Protein AF-A0A6S7H715-F1 (afdb_monomer_lite)

Organism: Paramuricea clavata (NCBI:txid317549)

Sequence (351 aa):
MTWLQRRLLEYLKSQLRNVEGIIDEVETADNANQEYFLNRVIETVGQVEETASELLRISSQVLEKFEKEKMTLDDSNQKAFPTMPSLDPGLRSKHLTDSQKTYLIQIGPNQPNLQVYPSNSSIAKEGHKPSSFNPSWFKEYPHLEYSLSKDAAFCFVCSLFGSGPGMEKAENVWSTEELWKSKAWQVGNTFLICESQKCNVFAYANFVKTCGHMDVLLSKTKRHALIQEEEDLVRNRKVVKILLDITKTLRRQGVAFRGHGDDKEGNFHQIVMSMARYCPDLKFWFSTTRMRPYCVTYLSQQSQNEFIELIGRQVQKRVTKEIKEAGMYSVMADTTPDVRTKIASQLLVGT

InterPro domains:
  IPR006580 Zinc finger, TTF-type [SM00597] (129-227)
  IPR025398 ZMYM1-like, RNase-like domain [PF14291] (225-342)

Structure (mmCIF, N/CA/C/O backbone):
data_AF-A0A6S7H715-F1
#
_entry.id   AF-A0A6S7H715-F1
#
loop_
_atom_site.group_PDB
_atom_site.id
_atom_site.type_symbol
_atom_site.label_atom_id
_atom_site.label_alt_id
_atom_site.label_comp_id
_atom_site.label_asym_id
_atom_site.label_entity_id
_atom_site.label_seq_id
_atom_site.pdbx_PDB_ins_code
_atom_site.Cartn_x
_atom_site.Cartn_y
_atom_site.Cartn_z
_atom_site.occupancy
_atom_site.B_iso_or_equiv
_atom_site.auth_seq_id
_atom_site.auth_comp_id
_atom_site.auth_asym_id
_atom_site.auth_atom_id
_atom_site.pdbx_PDB_model_num
ATOM 1 N N . MET A 1 1 ? 4.757 15.669 -2.655 1.00 49.00 1 MET A N 1
ATOM 2 C CA . MET A 1 1 ? 6.032 16.070 -2.024 1.00 49.00 1 MET A CA 1
ATOM 3 C C . MET A 1 1 ? 7.009 16.453 -3.114 1.00 49.00 1 MET A C 1
ATOM 5 O O . MET A 1 1 ? 7.270 15.631 -3.984 1.00 49.00 1 MET A O 1
ATOM 9 N N . THR A 1 2 ? 7.515 17.682 -3.095 1.00 64.19 2 THR A N 1
ATOM 10 C CA . THR A 1 2 ? 8.605 18.096 -3.986 1.00 64.19 2 THR A CA 1
ATOM 11 C C . THR A 1 2 ? 9.917 17.427 -3.555 1.00 64.19 2 THR A C 1
ATOM 13 O O . THR A 1 2 ? 10.076 17.026 -2.400 1.00 64.19 2 THR A O 1
ATOM 16 N N . TRP A 1 3 ? 10.875 17.294 -4.476 1.00 51.06 3 TRP A N 1
ATOM 17 C CA . TRP A 1 3 ? 12.203 16.737 -4.174 1.00 51.06 3 TRP A CA 1
ATOM 18 C C . TRP A 1 3 ? 12.906 17.492 -3.030 1.00 51.06 3 TRP A C 1
ATOM 20 O O . TRP A 1 3 ? 13.523 16.877 -2.163 1.00 51.06 3 TRP A O 1
ATOM 30 N N . LEU A 1 4 ? 12.722 18.816 -2.976 1.00 51.59 4 LEU A N 1
ATOM 31 C CA . LEU A 1 4 ? 13.240 19.675 -1.912 1.00 51.59 4 LEU A CA 1
ATOM 32 C C . LEU A 1 4 ? 12.624 19.340 -0.541 1.00 51.59 4 LEU A C 1
ATOM 34 O O . LEU A 1 4 ? 13.360 19.195 0.430 1.00 51.59 4 LEU A O 1
ATOM 38 N N . GLN A 1 5 ? 11.302 19.125 -0.466 1.00 65.25 5 GLN A N 1
ATOM 39 C CA . GLN A 1 5 ? 10.619 18.719 0.775 1.00 65.25 5 GLN A CA 1
ATOM 40 C C . GLN A 1 5 ? 11.119 17.365 1.294 1.00 65.25 5 GLN A C 1
ATOM 42 O O . GLN A 1 5 ? 11.328 17.203 2.493 1.00 65.25 5 GLN A O 1
ATOM 47 N N . ARG A 1 6 ? 11.351 16.397 0.396 1.00 59.16 6 ARG A N 1
ATOM 48 C CA . ARG A 1 6 ? 11.902 15.087 0.776 1.00 59.16 6 ARG A CA 1
ATOM 49 C C . ARG A 1 6 ? 13.308 15.217 1.364 1.00 59.16 6 ARG A C 1
ATOM 51 O O . ARG A 1 6 ? 13.593 14.604 2.387 1.00 59.16 6 ARG A O 1
ATOM 58 N N . ARG A 1 7 ? 14.168 16.030 0.746 1.00 62.62 7 ARG A N 1
ATOM 59 C CA . ARG A 1 7 ? 15.545 16.242 1.209 1.00 62.62 7 ARG A CA 1
ATOM 60 C C . ARG A 1 7 ? 15.597 16.966 2.558 1.00 62.62 7 ARG A C 1
ATOM 62 O O . ARG A 1 7 ? 16.398 16.588 3.405 1.00 62.62 7 ARG A O 1
ATOM 69 N N . LEU A 1 8 ? 14.714 17.943 2.780 1.00 66.00 8 LEU A N 1
ATOM 70 C CA . LEU A 1 8 ? 14.569 18.617 4.077 1.00 66.00 8 LEU A CA 1
ATOM 71 C C . LEU A 1 8 ? 14.071 17.662 5.172 1.00 66.00 8 LEU A C 1
ATOM 73 O O . LEU A 1 8 ? 14.581 17.706 6.284 1.00 66.00 8 LEU A O 1
ATOM 77 N N . LEU A 1 9 ? 13.144 16.748 4.861 1.00 69.38 9 LEU A N 1
ATOM 78 C CA . LEU A 1 9 ? 12.690 15.714 5.803 1.00 69.38 9 LEU A CA 1
ATOM 79 C C . LEU A 1 9 ? 13.788 14.698 6.149 1.00 69.38 9 LEU A C 1
ATOM 81 O O . LEU A 1 9 ? 13.923 14.304 7.306 1.00 69.38 9 LEU A O 1
ATOM 85 N N . GLU A 1 10 ? 14.578 14.268 5.164 1.00 70.31 10 GLU A N 1
ATOM 86 C CA . GLU A 1 10 ? 15.731 13.388 5.395 1.00 70.31 10 GLU A CA 1
ATOM 87 C C . GLU A 1 10 ? 16.810 14.089 6.239 1.00 70.31 10 GLU A C 1
ATOM 89 O O . GLU A 1 10 ? 17.370 13.473 7.147 1.00 70.31 10 GLU A O 1
ATOM 94 N N . TYR A 1 11 ? 17.044 15.384 6.005 1.00 72.06 11 TYR A N 1
ATOM 95 C CA . TYR A 1 11 ? 17.958 16.199 6.807 1.00 72.06 11 TYR A CA 1
ATOM 96 C C . TYR A 1 11 ? 17.453 16.392 8.246 1.00 72.06 11 TYR A C 1
ATOM 98 O O . TYR A 1 11 ? 18.191 16.116 9.188 1.00 72.06 11 TYR A O 1
ATOM 106 N N . LEU A 1 12 ? 16.173 16.735 8.432 1.00 76.44 12 LEU A N 1
ATOM 107 C CA . LEU A 1 12 ? 15.537 16.851 9.750 1.00 76.44 12 LEU A CA 1
ATOM 108 C C . LEU A 1 12 ? 15.623 15.533 10.535 1.00 76.44 12 LEU A C 1
ATOM 110 O O . LEU A 1 12 ? 15.948 15.528 11.719 1.00 76.44 12 LEU A O 1
ATOM 114 N N . LYS A 1 13 ? 15.404 14.395 9.864 1.00 75.88 13 LYS A N 1
ATOM 115 C CA . LYS A 1 13 ? 15.576 13.061 10.455 1.00 75.88 13 LYS A CA 1
ATOM 116 C C . LYS A 1 13 ? 17.016 12.813 10.915 1.00 75.88 13 LYS A C 1
ATOM 118 O O . LYS A 1 13 ? 17.214 12.178 11.946 1.00 75.88 13 LYS A O 1
ATOM 123 N N . SER A 1 14 ? 18.008 13.280 10.159 1.00 78.88 14 SER A N 1
ATOM 124 C CA . SER A 1 14 ? 19.415 13.187 10.559 1.00 78.88 14 SER A CA 1
ATOM 125 C C . SER A 1 14 ? 19.710 14.052 11.784 1.00 78.88 14 SER A C 1
ATOM 127 O O . SER A 1 14 ? 20.400 13.592 12.685 1.00 78.88 14 SER A O 1
ATOM 129 N N . GLN A 1 15 ? 19.156 15.265 11.850 1.00 75.31 15 GLN A N 1
ATOM 130 C CA . GLN A 1 15 ? 19.360 16.156 12.995 1.00 75.31 15 GLN A CA 1
ATOM 131 C C . GLN A 1 15 ? 18.683 15.639 14.268 1.00 75.31 15 GLN A C 1
ATOM 133 O O . GLN A 1 15 ? 19.281 15.673 15.337 1.00 75.31 15 GLN A O 1
ATOM 138 N N . LEU A 1 16 ? 17.490 15.047 14.160 1.00 79.06 16 LEU A N 1
ATOM 139 C CA . LEU A 1 16 ? 16.834 14.393 15.298 1.00 79.06 16 LEU A CA 1
ATOM 140 C C . LEU A 1 16 ? 17.635 13.196 15.834 1.00 79.06 16 LEU A C 1
ATOM 142 O O . LEU A 1 16 ? 17.664 12.981 17.040 1.00 79.06 16 LEU A O 1
ATOM 146 N N . ARG A 1 17 ? 18.343 12.460 14.967 1.00 80.44 17 ARG A N 1
ATOM 147 C CA . ARG A 1 17 ? 19.286 11.414 15.406 1.00 80.44 17 ARG A CA 1
ATOM 148 C C . ARG A 1 17 ? 20.520 11.982 16.099 1.00 80.44 17 ARG A C 1
ATOM 150 O O . ARG A 1 17 ? 21.044 11.342 16.999 1.00 80.44 17 ARG A O 1
ATOM 157 N N . ASN A 1 18 ? 20.984 13.166 15.701 1.00 78.50 18 ASN A N 1
ATOM 158 C CA . ASN A 1 18 ? 22.072 13.842 16.408 1.00 78.50 18 ASN A CA 1
ATOM 159 C C . ASN A 1 18 ? 21.634 14.265 17.818 1.00 78.50 18 ASN A C 1
ATOM 161 O O . ASN A 1 18 ? 22.423 14.137 18.747 1.00 78.50 18 ASN A O 1
ATOM 165 N N . VAL A 1 19 ? 20.380 14.706 17.992 1.00 77.12 19 VAL A N 1
ATOM 166 C CA . VAL A 1 19 ? 19.797 14.978 19.321 1.00 77.12 19 VAL A CA 1
ATOM 167 C C . VAL A 1 19 ? 19.743 13.704 20.167 1.00 77.12 19 VAL A C 1
ATOM 169 O O . VAL A 1 19 ? 20.153 13.735 21.321 1.00 77.12 19 VAL A O 1
ATOM 172 N N . GLU A 1 20 ? 19.299 12.585 19.588 1.00 76.94 20 GLU A N 1
ATOM 173 C CA . GLU A 1 20 ? 19.293 11.269 20.248 1.00 76.94 20 GLU A CA 1
ATOM 174 C C . GLU A 1 20 ? 20.710 10.857 20.690 1.00 76.94 20 GLU A C 1
ATOM 176 O O . GLU A 1 20 ? 20.920 10.519 21.848 1.00 76.94 20 GLU A O 1
ATOM 181 N N . GLY A 1 21 ? 21.715 11.033 19.825 1.00 79.88 21 GLY A N 1
ATOM 182 C CA . GLY A 1 21 ? 23.113 10.758 20.173 1.00 79.88 21 GLY A CA 1
ATOM 183 C C . GLY A 1 21 ? 23.688 11.668 21.267 1.00 79.88 21 GLY A C 1
ATOM 184 O O . GLY A 1 21 ? 24.524 11.227 22.046 1.00 79.88 21 GLY A O 1
ATOM 185 N N . ILE A 1 22 ? 23.240 12.926 21.370 1.00 78.25 22 ILE A N 1
ATOM 186 C CA . ILE A 1 22 ? 23.634 13.811 22.482 1.00 78.25 22 ILE A CA 1
ATOM 187 C C . ILE A 1 22 ? 23.057 13.299 23.808 1.00 78.25 22 ILE A C 1
ATOM 189 O O . ILE A 1 22 ? 23.741 13.376 24.825 1.00 78.25 22 ILE A O 1
ATOM 193 N N . ILE A 1 23 ? 21.830 12.769 23.804 1.00 76.44 23 ILE A N 1
ATOM 194 C CA . ILE A 1 23 ? 21.210 12.174 24.998 1.00 76.44 23 ILE A CA 1
ATOM 195 C C . ILE A 1 23 ? 22.030 10.960 25.456 1.00 76.44 23 ILE A C 1
ATOM 197 O O . ILE A 1 23 ? 22.432 10.909 26.617 1.00 76.44 23 ILE A O 1
ATOM 201 N N . ASP A 1 24 ? 22.374 10.059 24.534 1.00 81.75 24 ASP A N 1
ATOM 202 C CA . ASP A 1 24 ? 23.179 8.863 24.826 1.00 81.75 24 ASP A CA 1
ATOM 203 C C . ASP A 1 24 ? 24.582 9.211 25.377 1.00 81.75 24 ASP A C 1
ATOM 205 O O . ASP A 1 24 ? 25.095 8.563 26.295 1.00 81.75 24 ASP A O 1
ATOM 209 N N . GLU A 1 25 ? 25.225 10.254 24.841 1.00 79.25 25 GLU A N 1
ATOM 210 C CA . GLU A 1 25 ? 26.527 10.740 25.325 1.00 79.25 25 GLU A CA 1
ATOM 211 C C . GLU A 1 25 ? 26.448 11.349 26.734 1.00 79.25 25 GLU A C 1
ATOM 213 O O . GLU A 1 25 ? 27.377 11.191 27.527 1.00 79.25 25 GLU A O 1
ATOM 218 N N . VAL A 1 26 ? 25.351 12.036 27.066 1.00 74.75 26 VAL A N 1
ATOM 219 C CA . VAL A 1 26 ? 25.127 12.583 28.414 1.00 74.75 26 VAL A CA 1
ATOM 220 C C . VAL A 1 26 ? 24.894 11.461 29.427 1.00 74.75 26 VAL A C 1
ATOM 222 O O . VAL A 1 26 ? 25.402 11.541 30.543 1.00 74.75 26 VAL A O 1
ATOM 225 N N . GLU A 1 27 ? 24.171 10.405 29.048 1.00 75.69 27 GLU A N 1
ATOM 226 C CA . GLU A 1 27 ? 23.883 9.261 29.927 1.00 75.69 27 GLU A CA 1
ATOM 227 C C . GLU A 1 27 ? 25.123 8.411 30.251 1.00 75.69 27 GLU A C 1
ATOM 229 O O . GLU A 1 27 ? 25.162 7.743 31.284 1.00 75.69 27 GLU A O 1
ATOM 234 N N . THR A 1 28 ? 26.145 8.440 29.391 1.00 80.50 28 THR A N 1
ATOM 235 C CA . THR A 1 28 ? 27.341 7.586 29.493 1.00 80.50 28 THR A CA 1
ATOM 236 C C . THR A 1 28 ? 28.588 8.296 30.032 1.00 80.50 28 THR A C 1
ATOM 238 O O . THR A 1 28 ? 29.612 7.647 30.249 1.00 80.50 28 THR A O 1
ATOM 241 N N . ALA A 1 29 ? 28.539 9.611 30.265 1.00 77.06 29 ALA A N 1
ATOM 242 C CA . ALA A 1 29 ? 29.707 10.390 30.672 1.00 77.06 29 ALA A CA 1
ATOM 243 C C . ALA A 1 29 ? 29.902 10.431 32.203 1.00 77.06 29 ALA A C 1
ATOM 245 O O . ALA A 1 29 ? 29.139 11.076 32.918 1.00 77.06 29 ALA A O 1
ATOM 246 N N . ASP A 1 30 ? 31.007 9.855 32.696 1.00 59.38 30 ASP A N 1
ATOM 247 C CA . ASP A 1 30 ? 31.366 9.823 34.131 1.00 59.38 30 ASP A CA 1
ATOM 248 C C . ASP A 1 30 ? 31.736 11.202 34.735 1.00 59.38 30 ASP A C 1
ATOM 250 O O . ASP A 1 30 ? 31.835 11.335 35.951 1.00 59.38 30 ASP A O 1
ATOM 254 N N . ASN A 1 31 ? 31.948 12.237 33.906 1.00 63.84 31 ASN A N 1
ATOM 255 C CA . ASN A 1 31 ? 32.175 13.639 34.304 1.00 63.84 31 ASN A CA 1
ATOM 256 C C . ASN A 1 31 ? 31.845 14.584 33.131 1.00 63.84 31 ASN A C 1
ATOM 258 O O . ASN A 1 31 ? 32.726 15.071 32.419 1.00 63.84 31 ASN A O 1
ATOM 262 N N . ALA A 1 32 ? 30.554 14.809 32.894 1.00 66.00 32 ALA A N 1
ATOM 263 C CA . ALA A 1 32 ? 30.064 15.610 31.776 1.00 66.00 32 ALA A CA 1
ATOM 264 C C . ALA A 1 32 ? 30.417 17.109 31.912 1.00 66.00 32 ALA A C 1
ATOM 266 O O . ALA A 1 32 ? 30.003 17.772 32.865 1.00 66.00 32 ALA A O 1
ATOM 267 N N . ASN A 1 33 ? 31.124 17.679 30.925 1.00 76.31 33 ASN A N 1
ATOM 268 C CA . ASN A 1 33 ? 31.283 19.133 30.800 1.00 76.31 33 ASN A CA 1
ATOM 269 C C . ASN A 1 33 ? 29.935 19.761 30.408 1.00 76.31 33 ASN A C 1
ATOM 271 O O . ASN A 1 33 ? 29.553 19.765 29.237 1.00 76.31 33 ASN A O 1
ATOM 275 N N . GLN A 1 34 ? 29.214 20.285 31.398 1.00 74.12 34 GLN A N 1
ATOM 276 C CA . GLN A 1 34 ? 27.859 20.816 31.233 1.00 74.12 34 GLN A CA 1
ATOM 277 C C . GLN A 1 34 ? 27.776 21.940 30.191 1.00 74.12 34 GLN A C 1
ATOM 279 O O . GLN A 1 34 ? 26.823 21.982 29.418 1.00 74.12 34 GLN A O 1
ATOM 284 N N . GLU A 1 35 ? 28.781 22.815 30.117 1.00 78.75 35 GLU A N 1
ATOM 285 C CA . GLU A 1 35 ? 28.813 23.926 29.158 1.00 78.75 35 GLU A CA 1
ATOM 286 C C . GLU A 1 35 ? 28.936 23.427 27.710 1.00 78.75 35 GLU A C 1
ATOM 288 O O . GLU A 1 35 ? 28.274 23.941 26.807 1.00 78.75 35 GLU A O 1
ATOM 293 N N . TYR A 1 36 ? 29.728 22.375 27.486 1.00 81.19 36 TYR A N 1
ATOM 294 C CA . TYR A 1 36 ? 29.868 21.743 26.173 1.00 81.19 36 TYR A CA 1
ATOM 295 C C . TYR A 1 36 ? 28.546 21.129 25.690 1.00 81.19 36 TYR A C 1
ATOM 297 O O . TYR A 1 36 ? 28.115 21.390 24.565 1.00 81.19 36 TYR A O 1
ATOM 305 N N . PHE A 1 37 ? 27.869 20.360 26.549 1.00 79.31 37 PHE A N 1
ATOM 306 C CA . PHE A 1 37 ? 26.599 19.725 26.190 1.00 79.31 37 PHE A CA 1
ATOM 307 C C . PHE A 1 37 ? 25.483 20.748 25.973 1.00 79.31 37 PHE A C 1
ATOM 309 O O . PHE A 1 37 ? 24.744 20.632 24.998 1.00 79.31 37 PHE A O 1
ATOM 316 N N . LEU A 1 38 ? 25.389 21.782 26.816 1.00 76.88 38 LEU A N 1
ATOM 317 C CA . LEU A 1 38 ? 24.386 22.839 26.657 1.00 76.88 38 LEU A CA 1
ATOM 318 C C . LEU A 1 38 ? 24.561 23.598 25.336 1.00 76.88 38 LEU A C 1
ATOM 320 O O . LEU A 1 38 ? 23.581 23.779 24.615 1.00 76.88 38 LEU A O 1
ATOM 324 N N . ASN A 1 39 ? 25.791 23.970 24.968 1.00 81.00 39 ASN A N 1
ATOM 325 C CA . ASN A 1 39 ? 26.057 24.629 23.685 1.00 81.00 39 ASN A CA 1
ATOM 326 C C . ASN A 1 39 ? 25.689 23.737 22.489 1.00 81.00 39 ASN A C 1
ATOM 328 O O . ASN A 1 39 ? 25.054 24.199 21.542 1.00 81.00 39 ASN A O 1
ATOM 332 N N . ARG A 1 40 ? 26.013 22.441 22.555 1.00 80.88 40 ARG A N 1
ATOM 333 C CA . ARG A 1 40 ? 25.713 21.476 21.489 1.00 80.88 40 ARG A CA 1
ATOM 334 C C . ARG A 1 40 ? 24.210 21.196 21.356 1.00 80.88 40 ARG A C 1
ATOM 336 O O . ARG A 1 40 ? 23.711 21.054 20.239 1.00 80.88 40 ARG A O 1
ATOM 343 N N . VAL A 1 41 ? 23.473 21.167 22.470 1.00 80.69 41 VAL A N 1
ATOM 344 C CA . VAL A 1 41 ? 22.001 21.089 22.471 1.00 80.69 41 VAL A CA 1
ATOM 345 C C . VAL A 1 41 ? 21.402 22.338 21.832 1.00 80.69 41 VAL A C 1
ATOM 347 O O . VAL A 1 41 ? 20.566 22.204 20.944 1.00 80.69 41 VAL A O 1
ATOM 350 N N . ILE A 1 42 ? 21.848 23.535 22.227 1.00 82.75 42 ILE A N 1
ATOM 351 C CA . ILE A 1 42 ? 21.358 24.803 21.663 1.00 82.75 42 ILE A CA 1
ATOM 352 C C . ILE A 1 42 ? 21.585 24.847 20.147 1.00 82.75 42 ILE A C 1
ATOM 354 O O . ILE A 1 42 ? 20.659 25.157 19.402 1.00 82.75 42 ILE A O 1
ATOM 358 N N . GLU A 1 43 ? 22.780 24.483 19.679 1.00 83.25 43 GLU A N 1
ATOM 359 C CA . GLU A 1 43 ? 23.108 24.474 18.251 1.00 83.25 43 GLU A CA 1
ATOM 360 C C . GLU A 1 43 ? 22.250 23.465 17.471 1.00 83.25 43 GLU A C 1
ATOM 362 O O . GLU A 1 43 ? 21.653 23.806 16.448 1.00 83.25 43 GLU A O 1
ATOM 367 N N . THR A 1 44 ? 22.131 22.234 17.974 1.00 79.94 44 THR A N 1
ATOM 368 C CA . THR A 1 44 ? 21.387 21.171 17.281 1.00 79.94 44 THR A CA 1
ATOM 369 C C . THR A 1 44 ? 19.886 21.464 17.258 1.00 79.94 44 THR A C 1
ATOM 371 O O . THR A 1 44 ? 19.237 21.304 16.225 1.00 79.94 44 THR A O 1
ATOM 374 N N . VAL A 1 45 ? 19.320 21.933 18.375 1.00 80.44 45 VAL A N 1
ATOM 375 C CA . VAL A 1 45 ? 17.901 22.312 18.460 1.00 80.44 45 VAL A CA 1
ATOM 376 C C . VAL A 1 45 ? 17.609 23.529 17.581 1.00 80.44 45 VAL A C 1
ATOM 378 O O . VAL A 1 45 ? 16.599 23.523 16.880 1.00 80.44 45 VAL A O 1
ATOM 381 N N . GLY A 1 46 ? 18.511 24.515 17.528 1.00 84.81 46 GLY A N 1
ATOM 382 C CA . GLY A 1 46 ? 18.391 25.659 16.620 1.00 84.81 46 GLY A CA 1
ATOM 383 C C . GLY A 1 46 ? 18.359 25.243 15.144 1.00 84.81 46 GLY A C 1
ATOM 384 O O . GLY A 1 46 ? 17.496 25.689 14.391 1.00 84.81 46 GLY A O 1
ATOM 385 N N . GLN A 1 47 ? 19.221 24.306 14.732 1.00 80.81 47 GLN A N 1
ATOM 386 C CA . GLN A 1 47 ? 19.216 23.764 13.364 1.00 80.81 47 GLN A CA 1
ATOM 387 C C . GLN A 1 47 ? 17.930 22.982 13.038 1.00 80.81 47 GLN A C 1
ATOM 389 O O . GLN A 1 47 ? 17.430 23.032 11.907 1.00 80.81 47 GLN A O 1
ATOM 394 N N . VAL A 1 48 ? 17.380 22.253 14.017 1.00 82.38 48 VAL A N 1
ATOM 395 C CA . VAL A 1 48 ? 16.091 21.553 13.884 1.00 82.38 48 VAL A CA 1
ATOM 396 C C . VAL A 1 48 ? 14.951 22.556 13.705 1.00 82.38 48 VAL A C 1
ATOM 398 O O . VAL A 1 48 ? 14.125 22.367 12.811 1.00 82.38 48 VAL A O 1
ATOM 401 N N . GLU A 1 49 ? 14.920 23.623 14.505 1.00 88.56 49 GLU A N 1
ATOM 402 C CA . GLU A 1 49 ? 13.914 24.685 14.419 1.00 88.56 49 GLU A CA 1
ATOM 403 C C . GLU A 1 49 ? 13.951 25.396 13.059 1.00 88.56 49 GLU A C 1
ATOM 405 O O . GLU A 1 49 ? 12.908 25.548 12.414 1.00 88.56 49 GLU A O 1
ATOM 410 N N . GLU A 1 50 ? 15.140 25.764 12.577 1.00 86.81 50 GLU A N 1
ATOM 411 C CA . GLU A 1 50 ? 15.324 26.419 11.278 1.00 86.81 50 GLU A CA 1
ATOM 412 C C . GLU A 1 50 ? 14.853 25.516 10.126 1.00 86.81 50 GLU A C 1
ATOM 414 O O . GLU A 1 50 ? 14.048 25.921 9.281 1.00 86.81 50 GLU A O 1
ATOM 419 N N . THR A 1 51 ? 15.277 24.249 10.135 1.00 78.19 51 THR A N 1
ATOM 420 C CA . THR A 1 51 ? 14.899 23.269 9.105 1.00 78.19 51 THR A CA 1
ATOM 421 C C . THR A 1 51 ? 13.393 22.996 9.110 1.00 78.19 51 THR A C 1
ATOM 423 O O . THR A 1 51 ? 12.768 22.907 8.048 1.00 78.19 51 THR A O 1
ATOM 426 N N . ALA A 1 52 ? 12.788 22.853 10.293 1.00 82.81 52 ALA A N 1
ATOM 427 C CA . ALA A 1 52 ? 11.354 22.624 10.437 1.00 82.81 52 ALA A CA 1
ATOM 428 C C . ALA A 1 52 ? 10.539 23.839 9.967 1.00 82.81 52 ALA A C 1
ATOM 430 O O . ALA A 1 52 ? 9.546 23.674 9.253 1.00 82.81 52 ALA A O 1
ATOM 431 N N . SER A 1 53 ? 10.988 25.049 10.305 1.00 88.56 53 SER A N 1
ATOM 432 C CA . SER A 1 53 ? 10.362 26.304 9.878 1.00 88.56 53 SER A CA 1
ATOM 433 C C . SER A 1 53 ? 10.401 26.463 8.359 1.00 88.56 53 SER A C 1
ATOM 435 O O . SER A 1 53 ? 9.384 26.784 7.740 1.00 88.56 53 SER A O 1
ATOM 437 N N . GLU A 1 54 ? 11.536 26.154 7.732 1.00 83.19 54 GLU A N 1
ATOM 438 C CA . GLU A 1 54 ? 11.678 26.207 6.276 1.00 83.19 54 GLU A CA 1
ATOM 439 C C . GLU A 1 54 ? 10.813 25.148 5.572 1.00 83.19 54 GLU A C 1
ATOM 441 O O . GLU A 1 54 ? 10.159 25.428 4.561 1.00 83.19 54 GLU A O 1
ATOM 446 N N . LEU A 1 55 ? 10.723 23.939 6.137 1.00 78.19 55 LEU A N 1
ATOM 447 C CA . LEU A 1 55 ? 9.834 22.893 5.633 1.00 78.19 55 LEU A CA 1
ATOM 448 C C . LEU A 1 55 ? 8.361 23.314 5.707 1.00 78.19 55 LEU A C 1
ATOM 450 O O . LEU A 1 55 ? 7.616 23.092 4.745 1.00 78.19 55 LEU A O 1
ATOM 454 N N . LEU A 1 56 ? 7.936 23.919 6.819 1.00 81.88 56 LEU A N 1
ATOM 455 C CA . LEU A 1 56 ? 6.582 24.450 6.981 1.00 81.88 56 LEU A CA 1
ATOM 456 C C . LEU A 1 56 ? 6.309 25.556 5.962 1.00 81.88 56 LEU A C 1
ATOM 458 O O . LEU A 1 56 ? 5.308 25.485 5.252 1.00 81.88 56 LEU A O 1
ATOM 462 N N . ARG A 1 57 ? 7.233 26.510 5.803 1.00 88.25 57 ARG A N 1
ATOM 463 C CA . ARG A 1 57 ? 7.121 27.611 4.836 1.00 88.25 57 ARG A CA 1
ATOM 464 C C . ARG A 1 57 ? 6.936 27.101 3.405 1.00 88.25 57 ARG A C 1
ATOM 466 O O . ARG A 1 57 ? 6.004 27.522 2.718 1.00 88.25 57 ARG A O 1
ATOM 473 N N . ILE A 1 58 ? 7.785 26.172 2.956 1.00 75.25 58 ILE A N 1
ATOM 474 C CA . ILE A 1 58 ? 7.681 25.573 1.614 1.00 75.25 58 ILE A CA 1
ATOM 475 C C . ILE A 1 58 ? 6.369 24.797 1.472 1.00 75.25 58 ILE A C 1
ATOM 477 O O . ILE A 1 58 ? 5.724 24.858 0.425 1.00 75.25 58 ILE A O 1
ATOM 481 N N . SER A 1 59 ? 5.958 24.069 2.510 1.00 77.62 59 SER A N 1
ATOM 482 C CA . SER A 1 59 ? 4.728 23.276 2.478 1.00 77.62 59 SER A CA 1
ATOM 483 C C . SER A 1 59 ? 3.484 24.151 2.376 1.00 77.62 59 SER A C 1
ATOM 485 O O . SER A 1 59 ? 2.637 23.857 1.537 1.00 77.62 59 SER A O 1
ATOM 487 N N . SER A 1 60 ? 3.419 25.259 3.117 1.00 83.12 60 SER A N 1
ATOM 488 C CA . SER A 1 60 ? 2.345 26.250 3.002 1.00 83.12 60 SER A CA 1
ATOM 489 C C . SER A 1 60 ? 2.313 26.896 1.618 1.00 83.12 60 SER A C 1
ATOM 491 O O . SER A 1 60 ? 1.256 26.956 1.004 1.00 83.12 60 SER A O 1
ATOM 493 N N . GLN A 1 61 ? 3.468 27.275 1.054 1.00 81.06 61 GLN A N 1
ATOM 494 C CA . GLN A 1 61 ? 3.534 27.827 -0.309 1.00 81.06 61 GLN A CA 1
ATOM 495 C C . GLN A 1 61 ? 3.052 26.842 -1.380 1.00 81.06 61 GLN A C 1
ATOM 497 O O . GLN A 1 61 ? 2.441 27.240 -2.372 1.00 81.06 61 GLN A O 1
ATOM 502 N N . VAL A 1 62 ? 3.348 25.552 -1.213 1.00 72.69 62 VAL A N 1
ATOM 503 C CA . VAL A 1 62 ? 2.852 24.501 -2.108 1.00 72.69 62 VAL A CA 1
ATOM 504 C C . VAL A 1 62 ? 1.344 24.318 -1.932 1.00 72.69 62 VAL A C 1
ATOM 506 O O . VAL A 1 62 ? 0.639 24.201 -2.930 1.00 72.69 62 VAL A O 1
ATOM 509 N N . LEU A 1 63 ? 0.844 24.336 -0.694 1.00 74.94 63 LEU A N 1
ATOM 510 C CA . LEU A 1 63 ? -0.583 24.211 -0.402 1.00 74.94 63 LEU A CA 1
ATOM 511 C C . LEU A 1 63 ? -1.383 25.383 -0.986 1.00 74.94 63 LEU A C 1
ATOM 513 O O . LEU A 1 63 ? -2.365 25.154 -1.680 1.00 74.94 63 LEU A O 1
ATOM 517 N N . GLU A 1 64 ? -0.902 26.616 -0.815 1.00 79.81 64 GLU A N 1
ATOM 518 C CA . GLU A 1 64 ? -1.504 27.817 -1.405 1.00 79.81 64 GLU A CA 1
ATOM 519 C C . GLU A 1 64 ? -1.521 27.768 -2.937 1.00 79.81 64 GLU A C 1
ATOM 521 O O . GLU A 1 64 ? -2.470 28.242 -3.560 1.00 79.81 64 GLU A O 1
ATOM 526 N N . LYS A 1 65 ? -0.487 27.199 -3.575 1.00 75.88 65 LYS A N 1
ATOM 527 C CA . LYS A 1 65 ? -0.493 26.972 -5.029 1.00 75.88 65 LYS A CA 1
ATOM 528 C C . LYS A 1 65 ? -1.584 25.982 -5.431 1.00 75.88 65 LYS A C 1
ATOM 530 O O . LYS A 1 65 ? -2.326 26.274 -6.362 1.00 75.88 65 LYS A O 1
ATOM 535 N N . PHE A 1 66 ? -1.725 24.873 -4.705 1.00 66.12 66 PHE A N 1
ATOM 536 C CA . PHE A 1 66 ? -2.802 23.907 -4.941 1.00 66.12 66 PHE A CA 1
ATOM 537 C C . PHE A 1 66 ? -4.192 24.509 -4.706 1.00 66.12 66 PHE A C 1
ATOM 539 O O . PHE A 1 66 ? -5.117 24.225 -5.459 1.00 66.12 66 PHE A O 1
ATOM 546 N N . GLU A 1 67 ? -4.357 25.349 -3.685 1.00 70.25 67 GLU A N 1
ATOM 547 C CA . GLU A 1 67 ? -5.625 26.024 -3.402 1.00 70.25 67 GLU A CA 1
ATOM 548 C C . GLU A 1 67 ? -5.956 27.082 -4.457 1.00 70.25 67 GLU A C 1
ATOM 550 O O . GLU A 1 67 ? -7.097 27.144 -4.907 1.00 70.25 67 GLU A O 1
ATOM 555 N N . LYS A 1 68 ? -4.968 27.844 -4.942 1.00 68.19 68 LYS A N 1
ATOM 556 C CA . LYS A 1 68 ? -5.151 28.769 -6.072 1.00 68.19 68 LYS A CA 1
ATOM 557 C C . LYS A 1 68 ? -5.500 28.035 -7.366 1.00 68.19 68 LYS A C 1
ATOM 559 O O . LYS A 1 68 ? -6.395 28.482 -8.072 1.00 68.19 68 LYS A O 1
ATOM 564 N N . GLU A 1 69 ? -4.862 26.897 -7.645 1.00 55.75 69 GLU A N 1
ATOM 565 C CA . GLU A 1 69 ? -5.222 26.014 -8.768 1.00 55.75 69 GLU A CA 1
ATOM 566 C C . GLU A 1 69 ? -6.626 25.406 -8.611 1.00 55.75 69 GLU A C 1
ATOM 568 O O . GLU A 1 69 ? -7.299 25.136 -9.601 1.00 55.75 69 GLU A O 1
ATOM 573 N N . LYS A 1 70 ? -7.099 25.219 -7.373 1.00 48.06 70 LYS A N 1
ATOM 574 C CA . LYS A 1 70 ? -8.459 24.756 -7.076 1.00 48.06 70 LYS A CA 1
ATOM 575 C C . LYS A 1 70 ? -9.502 25.872 -7.215 1.00 48.06 70 LYS A C 1
ATOM 577 O O . LYS A 1 70 ? -10.592 25.608 -7.704 1.00 48.06 70 LYS A O 1
ATOM 582 N N . MET A 1 71 ? -9.174 27.109 -6.836 1.00 46.03 71 MET A N 1
ATOM 583 C CA . MET A 1 71 ? -10.064 28.271 -6.974 1.00 46.03 71 MET A CA 1
ATOM 584 C C . MET A 1 71 ? -10.220 28.730 -8.430 1.00 46.03 71 MET A C 1
ATOM 586 O O . MET A 1 71 ? -11.296 29.181 -8.807 1.00 46.03 71 MET A O 1
ATOM 590 N N . THR A 1 72 ? -9.201 28.569 -9.282 1.00 47.31 72 THR A N 1
ATOM 591 C CA . THR A 1 72 ? -9.332 28.843 -10.727 1.00 47.31 72 THR A CA 1
ATOM 592 C C . THR A 1 72 ? -10.198 27.815 -11.467 1.00 47.31 72 THR A C 1
ATOM 594 O O . THR A 1 72 ? -10.666 28.100 -12.569 1.00 47.31 72 THR A O 1
ATOM 597 N N . LEU A 1 73 ? -10.450 26.645 -10.866 1.00 42.38 73 LEU A N 1
ATOM 598 C CA . LEU A 1 73 ? -11.335 25.604 -11.404 1.00 42.38 73 LEU A CA 1
ATOM 599 C C . LEU A 1 73 ? -12.822 25.822 -11.070 1.00 42.38 73 LEU A C 1
ATOM 601 O O . LEU A 1 73 ? -13.666 25.289 -11.786 1.00 42.38 73 LEU A O 1
ATOM 605 N N . ASP A 1 74 ? -13.153 26.595 -10.031 1.00 38.06 74 ASP A N 1
ATOM 606 C CA . ASP A 1 74 ? -14.550 26.808 -9.609 1.00 38.06 74 ASP A CA 1
ATOM 607 C C . ASP A 1 74 ? -15.253 27.951 -10.369 1.00 38.06 74 ASP A C 1
ATOM 609 O O . ASP A 1 74 ? -16.480 27.963 -10.444 1.00 38.06 74 ASP A O 1
ATOM 613 N N . ASP A 1 75 ? -14.507 28.873 -10.994 1.00 38.81 75 ASP A N 1
ATOM 614 C CA . ASP A 1 75 ? -15.076 30.085 -11.621 1.00 38.81 75 ASP A CA 1
ATOM 615 C C . ASP A 1 75 ? -15.114 30.047 -13.163 1.00 38.81 75 ASP A C 1
ATOM 617 O O . ASP A 1 75 ? -15.411 31.035 -13.834 1.00 38.81 75 ASP A O 1
ATOM 621 N N . SER A 1 76 ? -14.832 28.891 -13.773 1.00 38.44 76 SER A N 1
ATOM 622 C CA . SER A 1 76 ? -14.979 28.725 -15.223 1.00 38.44 76 SER A CA 1
ATOM 623 C C . SER A 1 76 ? -15.551 27.361 -15.607 1.00 38.44 76 SER A C 1
ATOM 625 O O . SER A 1 76 ? -14.847 26.438 -15.989 1.00 38.44 76 SER A O 1
ATOM 627 N N . ASN A 1 77 ? -16.885 27.305 -15.601 1.00 35.78 77 ASN A N 1
ATOM 628 C CA . ASN A 1 77 ? -17.733 26.336 -16.297 1.00 35.78 77 ASN A CA 1
ATOM 629 C C . ASN A 1 77 ? -17.588 24.852 -15.914 1.00 35.78 77 ASN A C 1
ATOM 631 O O . ASN A 1 77 ? -16.585 24.187 -16.150 1.00 35.78 77 ASN A O 1
ATOM 635 N N . GLN A 1 78 ? -18.725 24.271 -15.524 1.00 42.56 78 GLN A N 1
ATOM 636 C CA . GLN A 1 78 ? -19.015 22.847 -15.686 1.00 42.56 78 GLN A CA 1
ATOM 637 C C . GLN A 1 78 ? -18.608 22.361 -17.093 1.00 42.56 78 GLN A C 1
ATOM 639 O O . GLN A 1 78 ? -19.359 22.555 -18.048 1.00 42.56 78 GLN A O 1
ATOM 644 N N . LYS A 1 79 ? -17.441 21.717 -17.233 1.00 38.12 79 LYS A N 1
ATOM 645 C CA . LYS A 1 79 ? -17.126 20.753 -18.303 1.00 38.12 79 LYS A CA 1
ATOM 646 C C . LYS A 1 79 ? -15.853 19.957 -17.981 1.00 38.12 79 LYS A C 1
ATOM 648 O O . LYS A 1 79 ? -14.747 20.415 -18.214 1.00 38.12 79 LYS A O 1
ATOM 653 N N . ALA A 1 80 ? -16.101 18.724 -17.532 1.00 35.94 80 ALA A N 1
ATOM 654 C CA . ALA A 1 80 ? -15.280 17.517 -17.645 1.00 35.94 80 ALA A CA 1
ATOM 655 C C . ALA A 1 80 ? -13.876 17.506 -16.999 1.00 35.94 80 ALA A C 1
ATOM 657 O O . ALA A 1 80 ? -12.994 18.292 -17.320 1.00 35.94 80 ALA A O 1
ATOM 658 N N . PHE A 1 81 ? -13.637 16.472 -16.179 1.00 31.73 81 PHE A N 1
ATOM 659 C CA . PHE A 1 81 ? -12.316 15.850 -16.015 1.00 31.73 81 PHE A CA 1
ATOM 660 C C . PHE A 1 81 ? -11.546 15.869 -17.346 1.00 31.73 81 PHE A C 1
ATOM 662 O O . PHE A 1 81 ? -12.201 15.677 -18.374 1.00 31.73 81 PHE A O 1
ATOM 669 N N . PRO A 1 82 ? -10.207 16.043 -17.372 1.00 42.75 82 PRO A N 1
ATOM 670 C CA . PRO A 1 82 ? -9.458 16.000 -18.623 1.00 42.75 82 PRO A CA 1
ATOM 671 C C . PRO A 1 82 ? -9.830 14.714 -19.355 1.00 42.75 82 PRO A C 1
ATOM 673 O O . PRO A 1 82 ? -9.532 13.617 -18.881 1.00 42.75 82 PRO A O 1
ATOM 676 N N . THR A 1 83 ? -10.573 14.855 -20.455 1.00 54.44 83 THR A N 1
ATOM 677 C CA . THR A 1 83 ? -11.097 13.721 -21.205 1.00 54.44 83 THR A CA 1
ATOM 678 C C . THR A 1 83 ? -9.901 12.866 -21.580 1.00 54.44 83 THR A C 1
ATOM 680 O O . THR A 1 83 ? -8.993 13.338 -22.276 1.00 54.44 83 THR A O 1
ATOM 683 N N . MET A 1 84 ? -9.857 11.644 -21.046 1.00 59.97 84 MET A N 1
ATOM 684 C CA . MET A 1 84 ? -8.767 10.721 -21.330 1.00 59.97 84 MET A CA 1
ATOM 685 C C . MET A 1 84 ? -8.667 10.574 -22.851 1.00 59.97 84 MET A C 1
ATOM 687 O O . MET A 1 84 ? -9.687 10.321 -23.500 1.00 59.97 84 MET A O 1
ATOM 691 N N . PRO A 1 85 ? -7.485 10.805 -23.444 1.00 70.06 85 PRO A N 1
ATOM 692 C CA . PRO A 1 85 ? -7.353 10.761 -24.888 1.00 70.06 85 PRO A CA 1
ATOM 693 C C . PRO A 1 85 ? -7.598 9.327 -25.368 1.00 70.06 85 PRO A C 1
ATOM 695 O O . PRO A 1 85 ? -7.187 8.366 -24.717 1.00 70.06 85 PRO A O 1
ATOM 698 N N . SER A 1 86 ? -8.273 9.182 -26.511 1.00 76.19 86 SER A N 1
ATOM 699 C CA . SER A 1 86 ? -8.523 7.867 -27.105 1.00 76.19 86 SER A CA 1
ATOM 700 C C . SER A 1 86 ? -7.211 7.123 -27.372 1.00 76.19 86 SER A C 1
ATOM 702 O O . SER A 1 86 ? -6.267 7.675 -27.942 1.00 76.19 86 SER A O 1
ATOM 704 N N . LEU A 1 87 ? -7.170 5.840 -27.009 1.00 76.00 87 LEU A N 1
ATOM 705 C CA . LEU A 1 87 ? -6.058 4.955 -27.357 1.00 76.00 87 LEU A CA 1
ATOM 706 C C . LEU A 1 87 ? -6.025 4.642 -28.853 1.00 76.00 87 LEU A C 1
ATOM 708 O O . LEU A 1 87 ? -4.944 4.458 -29.404 1.00 76.00 87 LEU A O 1
ATOM 712 N N . ASP A 1 88 ? -7.179 4.646 -29.521 1.00 78.44 88 ASP A N 1
ATOM 713 C CA . ASP A 1 88 ? -7.249 4.497 -30.971 1.00 78.44 88 ASP A CA 1
ATOM 714 C C . ASP A 1 88 ? -6.716 5.780 -31.644 1.00 78.44 88 ASP A C 1
ATOM 716 O O . ASP A 1 88 ? -7.344 6.835 -31.477 1.00 78.44 88 ASP A O 1
ATOM 720 N N . PRO A 1 89 ? -5.603 5.716 -32.411 1.00 74.06 89 PRO A N 1
ATOM 721 C CA . PRO A 1 89 ? -5.011 6.883 -33.066 1.00 74.06 89 PRO A CA 1
ATOM 722 C C . PRO A 1 89 ? -5.970 7.569 -34.040 1.00 74.06 89 PRO A C 1
ATOM 724 O O . PRO A 1 89 ? -5.925 8.788 -34.189 1.00 74.06 89 PRO A O 1
ATOM 727 N N . GLY A 1 90 ? -6.895 6.819 -34.644 1.00 70.00 90 GLY A N 1
ATOM 728 C CA . GLY A 1 90 ? -7.894 7.362 -35.555 1.00 70.00 90 GLY A CA 1
ATOM 729 C C . GLY A 1 90 ? -8.931 8.255 -34.869 1.00 70.00 90 GLY A C 1
ATOM 730 O O . GLY A 1 90 ? -9.549 9.082 -35.540 1.00 70.00 90 GLY A O 1
ATOM 731 N N . LEU A 1 91 ? -9.102 8.124 -33.552 1.00 75.12 91 LEU A N 1
ATOM 732 C CA . LEU A 1 91 ? -10.077 8.868 -32.749 1.00 75.12 91 LEU A CA 1
ATOM 733 C C . LEU A 1 91 ? -9.425 9.923 -31.835 1.00 75.12 91 LEU A C 1
ATOM 735 O O . LEU A 1 91 ? -10.113 10.544 -31.025 1.00 75.12 91 LEU A O 1
ATOM 739 N N . ARG A 1 92 ? -8.103 10.127 -31.921 1.00 74.94 92 ARG A N 1
ATOM 740 C CA . ARG A 1 92 ? -7.394 11.125 -31.106 1.00 74.94 92 ARG A CA 1
ATOM 741 C C . ARG A 1 92 ? -7.685 12.550 -31.575 1.00 74.94 92 ARG A C 1
ATOM 743 O O . ARG A 1 92 ? -7.866 12.817 -32.761 1.00 74.94 92 ARG A O 1
ATOM 750 N N . SER A 1 93 ? -7.678 13.481 -30.620 1.00 71.50 93 SER A N 1
ATOM 751 C CA . SER A 1 93 ? -7.658 14.915 -30.919 1.00 71.50 93 SER A CA 1
ATOM 752 C C . SER A 1 93 ? -6.365 15.277 -31.653 1.00 71.50 93 SER A C 1
ATOM 754 O O . SER A 1 93 ? -5.297 14.785 -31.295 1.00 71.50 93 SER A O 1
ATOM 756 N N . LYS A 1 94 ? -6.450 16.189 -32.630 1.00 66.12 94 LYS A N 1
ATOM 757 C CA . LYS A 1 94 ? -5.275 16.751 -33.324 1.00 66.12 94 LYS A CA 1
ATOM 758 C C . LYS A 1 94 ? -4.376 17.562 -32.387 1.00 66.12 94 LYS A C 1
ATOM 760 O O . LYS A 1 94 ? -3.171 17.640 -32.592 1.00 66.12 94 LYS A O 1
ATOM 765 N N . HIS A 1 95 ? -4.968 18.162 -31.356 1.00 69.62 95 HIS A N 1
ATOM 766 C CA . HIS A 1 95 ? -4.261 18.953 -30.358 1.00 69.62 95 HIS A CA 1
ATOM 767 C C . HIS A 1 95 ? -4.331 18.228 -29.017 1.00 69.62 95 HIS A C 1
ATOM 769 O O . HIS A 1 95 ? -5.402 18.132 -28.411 1.00 69.62 95 HIS A O 1
ATOM 775 N N . LEU A 1 96 ? -3.189 17.693 -28.586 1.00 72.19 96 LEU A N 1
ATOM 776 C CA . LEU A 1 96 ? -3.014 17.027 -27.298 1.00 72.19 96 LEU A CA 1
ATOM 777 C C . LEU A 1 96 ? -2.231 17.937 -26.353 1.00 72.19 96 LEU A C 1
ATOM 779 O O . LEU A 1 96 ? -1.242 18.554 -26.757 1.00 72.19 96 LEU A O 1
ATOM 783 N N . THR A 1 97 ? -2.644 17.986 -25.089 1.00 75.38 97 THR A N 1
ATOM 784 C CA . THR A 1 97 ? -1.869 18.648 -24.031 1.00 75.38 97 THR A CA 1
ATOM 785 C C . THR A 1 97 ? -0.662 17.799 -23.630 1.00 75.38 97 THR A C 1
ATOM 787 O O . THR A 1 97 ? -0.631 16.589 -23.862 1.00 75.38 97 THR A O 1
ATOM 790 N N . ASP A 1 98 ? 0.336 18.399 -22.983 1.00 71.31 98 ASP A N 1
ATOM 791 C CA . ASP A 1 98 ? 1.539 17.674 -22.555 1.00 71.31 98 ASP A CA 1
ATOM 792 C C . ASP A 1 98 ? 1.228 16.554 -21.550 1.00 71.31 98 ASP A C 1
ATOM 794 O O . ASP A 1 98 ? 1.836 15.483 -21.603 1.00 71.31 98 ASP A O 1
ATOM 798 N N . SER A 1 99 ? 0.211 16.731 -20.702 1.00 66.44 99 SER A N 1
ATOM 799 C CA . SER A 1 99 ? -0.290 15.677 -19.809 1.00 66.44 99 SER A CA 1
ATOM 800 C C . SER A 1 99 ? -0.900 14.504 -20.586 1.00 66.44 99 SER A C 1
ATOM 802 O O . SER A 1 99 ? -0.637 13.347 -20.263 1.00 66.44 99 SER A O 1
ATOM 804 N N . GLN A 1 100 ? -1.663 14.779 -21.650 1.00 72.62 100 GLN A N 1
ATOM 805 C CA . GLN A 1 100 ? -2.241 13.746 -22.519 1.00 72.62 100 GLN A CA 1
ATOM 806 C C . GLN A 1 100 ? -1.167 13.018 -23.337 1.00 72.62 100 GLN A C 1
ATOM 808 O O . GLN A 1 100 ? -1.220 11.794 -23.462 1.00 72.62 100 GLN A O 1
ATOM 813 N N . LYS A 1 101 ? -0.160 13.742 -23.846 1.00 76.06 101 LYS A N 1
ATOM 814 C CA . LYS A 1 101 ? 1.006 13.143 -24.517 1.00 76.06 101 LYS A CA 1
ATOM 815 C C . LYS A 1 101 ? 1.777 12.240 -23.561 1.00 76.06 101 LYS A C 1
ATOM 817 O O . LYS A 1 101 ? 2.104 11.119 -23.929 1.00 76.06 101 LYS A O 1
ATOM 822 N N . THR A 1 102 ? 2.009 12.690 -22.327 1.00 70.19 102 THR A N 1
ATOM 823 C CA . THR A 1 102 ? 2.695 11.902 -21.290 1.00 70.19 102 THR A CA 1
ATOM 824 C C . THR A 1 102 ? 1.955 10.596 -21.009 1.00 70.19 102 THR A C 1
ATOM 826 O O . THR A 1 102 ? 2.568 9.533 -21.021 1.00 70.19 102 THR A O 1
ATOM 829 N N . TYR A 1 103 ? 0.634 10.658 -20.834 1.00 72.50 103 TYR A N 1
ATOM 830 C CA . TYR A 1 103 ? -0.203 9.476 -20.627 1.00 72.50 103 TYR A CA 1
ATOM 831 C C . TYR A 1 103 ? -0.135 8.483 -21.801 1.00 72.50 103 TYR A C 1
ATOM 833 O O . TYR A 1 103 ? 0.079 7.291 -21.594 1.00 72.50 103 TYR A O 1
ATOM 841 N N . LEU A 1 104 ? -0.254 8.961 -23.045 1.00 74.44 104 LEU A N 1
ATOM 842 C CA . LEU A 1 104 ? -0.162 8.099 -24.229 1.00 74.44 104 LEU A CA 1
ATOM 843 C C . LEU A 1 104 ? 1.237 7.479 -24.375 1.00 74.44 104 LEU A C 1
ATOM 845 O O . LEU A 1 104 ? 1.347 6.297 -24.685 1.00 74.44 104 LEU A O 1
ATOM 849 N N . ILE A 1 105 ? 2.302 8.234 -24.080 1.00 77.81 105 ILE A N 1
ATOM 850 C CA . ILE A 1 105 ? 3.691 7.737 -24.057 1.00 77.81 105 ILE A CA 1
ATOM 851 C C . ILE A 1 105 ? 3.881 6.632 -23.010 1.00 77.81 105 ILE A C 1
ATOM 853 O O . ILE A 1 105 ? 4.603 5.674 -23.278 1.00 77.81 105 ILE A O 1
ATOM 857 N N . GLN A 1 106 ? 3.227 6.728 -21.848 1.00 66.94 106 GLN A N 1
ATOM 858 C CA . GLN A 1 106 ? 3.290 5.692 -20.808 1.00 66.94 106 GLN A CA 1
ATOM 859 C C . GLN A 1 106 ? 2.648 4.372 -21.245 1.00 66.94 106 GLN A C 1
ATOM 861 O O . GLN A 1 106 ? 3.146 3.306 -20.888 1.00 66.94 106 GLN A O 1
ATOM 866 N N . ILE A 1 107 ? 1.561 4.437 -22.012 1.00 72.75 107 ILE A N 1
ATOM 867 C CA . ILE A 1 107 ? 0.861 3.247 -22.513 1.00 72.75 107 ILE A CA 1
ATOM 868 C C . ILE A 1 107 ? 1.583 2.649 -23.723 1.00 72.75 107 ILE A C 1
ATOM 870 O O . ILE A 1 107 ? 1.643 1.428 -23.868 1.00 72.75 107 ILE A O 1
ATOM 874 N N . GLY A 1 108 ? 2.187 3.503 -24.547 1.00 71.62 108 GLY A N 1
ATOM 875 C CA . GLY A 1 108 ? 2.885 3.109 -25.761 1.00 71.62 108 GLY A CA 1
ATOM 876 C C . GLY A 1 108 ? 1.972 3.048 -26.994 1.00 71.62 108 GLY A C 1
ATOM 877 O O . GLY A 1 108 ? 0.786 3.374 -26.919 1.00 71.62 108 GLY A O 1
ATOM 878 N N . PRO A 1 109 ? 2.537 2.669 -28.154 1.00 78.38 109 PRO A N 1
ATOM 879 C CA . PRO A 1 109 ? 1.827 2.666 -29.428 1.00 78.38 109 PRO A CA 1
ATOM 880 C C . PRO A 1 109 ? 0.689 1.636 -29.455 1.00 78.38 109 PRO A C 1
ATOM 882 O O . PRO A 1 109 ? 0.846 0.500 -29.004 1.00 78.38 109 PRO A O 1
ATOM 885 N N . ASN A 1 110 ? -0.450 2.008 -30.042 1.00 79.94 110 ASN A N 1
ATOM 886 C CA . ASN A 1 110 ? -1.600 1.120 -30.209 1.00 79.94 110 ASN A CA 1
ATOM 887 C C . ASN A 1 110 ? -1.335 0.050 -31.284 1.00 79.94 110 ASN A C 1
ATOM 889 O O . ASN A 1 110 ? -1.584 0.270 -32.473 1.00 79.94 110 ASN A O 1
ATOM 893 N N . GLN A 1 111 ? -0.836 -1.112 -30.854 1.00 81.00 111 GLN A N 1
ATOM 894 C CA . GLN A 1 111 ? -0.484 -2.256 -31.706 1.00 81.00 111 GLN A CA 1
ATOM 895 C C . GLN A 1 111 ? -1.330 -3.494 -31.359 1.00 81.00 111 GLN A C 1
ATOM 897 O O . GLN A 1 111 ? -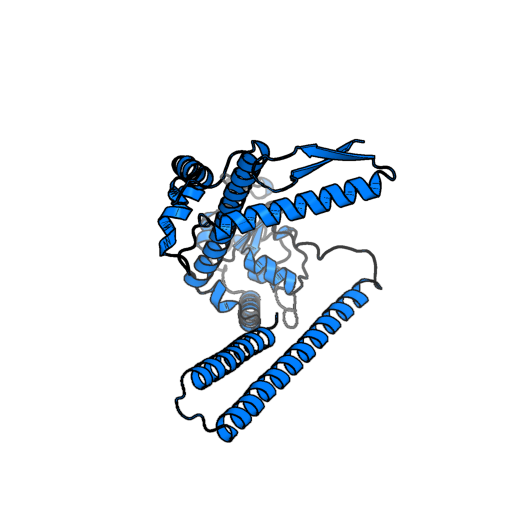0.817 -4.459 -30.785 1.00 81.00 111 GLN A O 1
ATOM 902 N N . PRO A 1 112 ? -2.644 -3.489 -31.651 1.00 78.69 112 PRO A N 1
ATOM 903 C CA . PRO A 1 112 ? -3.500 -4.634 -31.360 1.00 78.69 112 PRO A CA 1
ATOM 904 C C . PRO A 1 112 ? -3.030 -5.840 -32.173 1.00 78.69 112 PRO A C 1
ATOM 906 O O . PRO A 1 112 ? -2.856 -5.706 -33.379 1.00 78.69 112 PRO A O 1
ATOM 909 N N . ASN A 1 113 ? -2.841 -7.002 -31.539 1.00 77.31 113 ASN A N 1
ATOM 910 C CA . ASN A 1 113 ? -2.495 -8.259 -32.209 1.00 77.31 113 ASN A CA 1
ATOM 911 C C . ASN A 1 113 ? -3.772 -9.066 -32.479 1.00 77.31 113 ASN A C 1
ATOM 913 O O . ASN A 1 113 ? -4.283 -9.744 -31.586 1.00 77.31 113 ASN A O 1
ATOM 9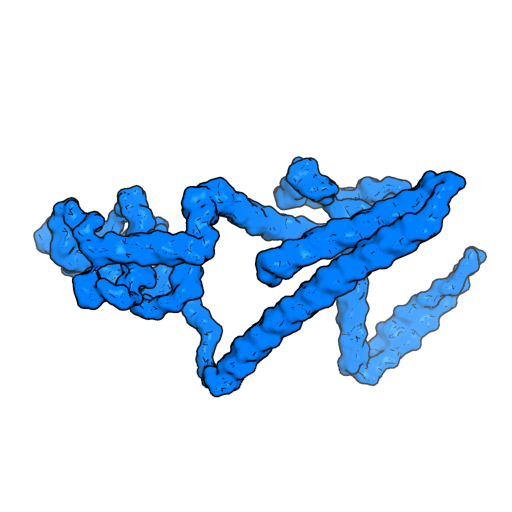17 N N . LEU A 1 114 ? -4.316 -8.945 -33.689 1.00 75.88 114 LEU A N 1
ATOM 918 C CA . LEU A 1 114 ? -5.558 -9.610 -34.078 1.00 75.88 114 LEU A CA 1
ATOM 919 C C . LEU A 1 114 ? -5.265 -10.878 -34.875 1.00 75.88 114 LEU A C 1
ATOM 921 O O . LEU A 1 114 ? -4.326 -10.923 -35.664 1.00 75.88 114 LEU A O 1
ATOM 925 N N . GLN A 1 115 ? -6.109 -11.900 -34.710 1.00 67.62 115 GLN A N 1
ATOM 926 C CA . GLN A 1 115 ? -6.011 -13.109 -35.534 1.00 67.62 115 GLN A CA 1
ATOM 927 C C . GLN A 1 115 ? -6.340 -12.826 -37.004 1.00 67.62 115 GLN A C 1
ATOM 929 O O . GLN A 1 115 ? -5.763 -13.444 -37.894 1.00 67.62 115 GLN A O 1
ATOM 934 N N . VAL A 1 116 ? -7.248 -11.877 -37.252 1.00 72.19 116 VAL A N 1
ATOM 935 C CA . VAL A 1 116 ? -7.632 -11.410 -38.585 1.00 72.19 116 VAL A CA 1
ATOM 936 C C . VAL A 1 116 ? -7.850 -9.903 -38.512 1.00 72.19 116 VAL A C 1
ATOM 938 O O . VAL A 1 116 ? -8.592 -9.425 -37.653 1.00 72.19 116 VAL A O 1
ATOM 941 N N . TYR A 1 117 ? -7.198 -9.159 -39.400 1.00 74.56 117 TYR A N 1
ATOM 942 C CA . TYR A 1 117 ? -7.417 -7.721 -39.549 1.00 74.56 117 TYR A CA 1
ATOM 943 C C . TYR A 1 117 ? -8.532 -7.482 -40.565 1.00 74.56 117 TYR A C 1
ATOM 945 O O . TYR A 1 117 ? -8.691 -8.300 -41.479 1.00 74.56 117 TYR A O 1
ATOM 953 N N . PRO A 1 118 ? -9.290 -6.380 -40.428 1.00 71.44 118 PRO A N 1
ATOM 954 C CA . PRO A 1 118 ? -10.238 -5.953 -41.444 1.00 71.44 118 PRO A CA 1
ATOM 955 C C . PRO A 1 118 ? -9.619 -6.027 -42.846 1.00 71.44 118 PRO A C 1
ATOM 957 O O . PRO A 1 118 ? -8.479 -5.623 -43.077 1.00 71.44 118 PRO A O 1
ATOM 960 N N . SER A 1 119 ? -10.362 -6.629 -43.771 1.00 64.19 119 SER A N 1
ATOM 961 C CA . SER A 1 119 ? -9.977 -6.752 -45.171 1.00 64.19 119 SER A CA 1
ATOM 962 C C . SER A 1 119 ? -10.993 -5.970 -45.981 1.00 64.19 119 SER A C 1
ATOM 964 O O . SER A 1 119 ? -12.189 -6.262 -45.931 1.00 64.19 119 SER A O 1
ATOM 966 N N . ASN A 1 120 ? -10.534 -4.941 -46.685 1.00 58.00 120 ASN A N 1
ATOM 967 C CA . ASN A 1 120 ? -11.428 -4.079 -47.438 1.00 58.00 120 ASN A CA 1
ATOM 968 C C . ASN A 1 120 ? -11.515 -4.549 -48.894 1.00 58.00 120 ASN A C 1
ATOM 970 O O . ASN A 1 120 ? -10.523 -4.544 -49.627 1.00 58.00 120 ASN A O 1
ATOM 974 N N . SER A 1 121 ? -12.716 -4.924 -49.332 1.00 55.03 121 SER A N 1
ATOM 975 C CA . SER A 1 121 ? -12.986 -5.320 -50.717 1.00 55.03 121 SER A CA 1
ATOM 976 C C . SER A 1 121 ? -12.906 -4.150 -51.702 1.00 55.03 121 SER A C 1
ATOM 978 O O . SER A 1 121 ? -12.653 -4.377 -52.880 1.00 55.03 121 SER A O 1
ATOM 980 N N . SER A 1 122 ? -13.052 -2.901 -51.241 1.00 52.66 122 SER A N 1
ATOM 981 C CA . SER A 1 122 ? -13.039 -1.710 -52.109 1.00 52.66 122 SER A CA 1
ATOM 982 C C . SER A 1 122 ? -11.651 -1.311 -52.631 1.00 52.66 122 SER A C 1
ATOM 984 O O . SER A 1 122 ? -11.547 -0.443 -53.492 1.00 52.66 122 SER A O 1
ATOM 986 N N . ILE A 1 123 ? -10.582 -1.942 -52.128 1.00 50.34 123 ILE A N 1
ATOM 987 C CA . ILE A 1 123 ? -9.183 -1.657 -52.509 1.00 50.34 123 ILE A CA 1
ATOM 988 C C . ILE A 1 123 ? -8.572 -2.821 -53.313 1.00 50.34 123 ILE A C 1
ATOM 990 O O . ILE A 1 123 ? -7.440 -2.744 -53.794 1.00 50.34 123 ILE A O 1
ATOM 994 N N . ALA A 1 124 ? -9.340 -3.892 -53.531 1.00 49.34 124 ALA A N 1
ATOM 995 C CA . ALA A 1 124 ? -8.978 -4.934 -54.476 1.00 49.34 124 ALA A CA 1
ATOM 996 C C . ALA A 1 124 ? -9.020 -4.361 -55.903 1.00 49.34 124 ALA A C 1
ATOM 998 O O . ALA A 1 124 ? -10.085 -4.044 -56.428 1.00 49.34 124 ALA A O 1
ATOM 999 N N . LYS A 1 125 ? -7.853 -4.228 -56.547 1.00 52.69 125 LYS A N 1
ATOM 1000 C CA . LYS A 1 125 ? -7.795 -4.086 -58.011 1.00 52.69 125 LYS A CA 1
ATOM 1001 C C . LYS A 1 125 ? -8.414 -5.344 -58.629 1.00 52.69 125 LYS A C 1
ATOM 1003 O O . LYS A 1 125 ? -8.224 -6.430 -58.075 1.00 52.69 125 LYS A O 1
ATOM 1008 N N . GLU A 1 126 ? -9.128 -5.209 -59.748 1.00 43.38 126 GLU A N 1
ATOM 1009 C CA . GLU A 1 126 ? -9.716 -6.348 -60.469 1.00 43.38 126 GLU A CA 1
ATOM 1010 C C . GLU A 1 126 ? -8.686 -7.487 -60.604 1.00 43.38 126 GLU A C 1
ATOM 1012 O O . GLU A 1 126 ? -7.615 -7.306 -61.178 1.00 43.38 126 GLU A O 1
ATOM 1017 N N . GLY A 1 127 ? -8.979 -8.643 -59.995 1.00 50.12 127 GLY A N 1
ATOM 1018 C CA . GLY A 1 127 ? -8.123 -9.836 -60.030 1.00 50.12 127 GLY A CA 1
ATOM 1019 C C . GLY A 1 127 ? -7.134 -10.033 -58.868 1.00 50.12 127 GLY A C 1
ATOM 1020 O O . GLY A 1 127 ? -6.487 -11.078 -58.818 1.00 50.12 127 GLY A O 1
ATOM 1021 N N . HIS A 1 128 ? -7.023 -9.111 -57.904 1.00 53.56 128 HIS A N 1
ATOM 1022 C CA . HIS A 1 128 ? -6.133 -9.260 -56.739 1.00 53.56 128 HIS A CA 1
ATOM 1023 C C . HIS A 1 128 ? -6.894 -9.501 -55.425 1.00 53.56 128 HIS A C 1
ATOM 1025 O O . HIS A 1 128 ? -7.982 -8.972 -55.209 1.00 53.56 128 HIS A O 1
ATOM 1031 N N . LYS A 1 129 ? -6.305 -10.297 -54.514 1.00 52.03 129 LYS A N 1
ATOM 1032 C CA . LYS A 1 129 ? -6.860 -10.522 -53.166 1.00 52.03 129 LYS A CA 1
ATOM 1033 C C . LYS A 1 129 ? -6.959 -9.190 -52.400 1.00 52.03 129 LYS A C 1
ATOM 1035 O O . LYS A 1 129 ? -6.039 -8.374 -52.506 1.00 52.03 129 LYS A O 1
ATOM 1040 N N . PRO A 1 130 ? -8.026 -8.975 -51.612 1.00 53.94 130 PRO A N 1
ATOM 1041 C CA . PRO A 1 130 ? -8.171 -7.764 -50.815 1.00 53.94 130 PRO A CA 1
ATOM 1042 C C . PRO A 1 130 ? -7.008 -7.656 -49.821 1.00 53.94 130 PRO A C 1
ATOM 1044 O O . PRO A 1 130 ? -6.641 -8.628 -49.159 1.00 53.94 130 PRO A O 1
ATOM 1047 N N . SER A 1 131 ? -6.385 -6.479 -49.767 1.00 59.53 131 SER A N 1
ATOM 1048 C CA . SER A 1 131 ? -5.241 -6.230 -48.887 1.00 59.53 131 SER A CA 1
ATOM 1049 C C . SER A 1 131 ? -5.731 -5.977 -47.463 1.00 59.53 131 SER A C 1
ATOM 1051 O O . SER A 1 131 ? -6.639 -5.178 -47.254 1.00 59.53 131 SER A O 1
ATOM 1053 N N . SER A 1 132 ? -5.143 -6.675 -46.494 1.00 65.69 132 SER A N 1
ATOM 1054 C CA . SER A 1 132 ? -5.336 -6.445 -45.060 1.00 65.69 132 SER A CA 1
ATOM 1055 C C . SER A 1 132 ? -4.028 -5.964 -44.440 1.00 65.69 132 SER A C 1
ATOM 1057 O O . SER A 1 132 ? -2.945 -6.252 -44.960 1.00 65.69 132 SER A O 1
ATOM 1059 N N . PHE A 1 133 ? -4.112 -5.269 -43.307 1.00 72.25 133 PHE A N 1
ATOM 1060 C CA . PHE A 1 133 ? -2.930 -4.889 -42.536 1.00 72.25 133 PHE A CA 1
ATOM 1061 C C . PHE A 1 133 ? -2.075 -6.121 -42.188 1.00 72.25 133 PHE A C 1
ATOM 1063 O O . PHE A 1 133 ? -2.615 -7.161 -41.804 1.00 72.25 133 PHE A O 1
ATOM 1070 N N . ASN A 1 134 ? -0.748 -6.009 -42.324 1.00 72.81 134 ASN A N 1
ATOM 1071 C CA . ASN A 1 134 ? 0.179 -7.084 -41.980 1.00 72.81 134 ASN A CA 1
ATOM 1072 C C . ASN A 1 134 ? 0.804 -6.848 -40.589 1.00 72.81 134 ASN A C 1
ATOM 1074 O O . ASN A 1 134 ? 1.612 -5.929 -40.429 1.00 72.81 134 ASN A O 1
ATOM 1078 N N . PRO A 1 135 ? 0.525 -7.709 -39.591 1.00 72.25 135 PRO A N 1
ATOM 1079 C CA . PRO A 1 135 ? 1.072 -7.583 -38.235 1.00 72.25 135 PRO A CA 1
ATOM 1080 C C . PRO A 1 135 ? 2.593 -7.651 -38.156 1.00 72.25 135 PRO A C 1
ATOM 1082 O O . PRO A 1 135 ? 3.175 -7.172 -37.183 1.00 72.25 135 PRO A O 1
ATOM 1085 N N . SER A 1 136 ? 3.265 -8.238 -39.155 1.00 70.19 136 SER A N 1
ATOM 1086 C CA . SER A 1 136 ? 4.728 -8.285 -39.173 1.00 70.19 136 SER A CA 1
ATOM 1087 C C . SER A 1 136 ? 5.351 -6.890 -39.211 1.00 70.19 136 SER A C 1
ATOM 1089 O O . SER A 1 136 ? 6.463 -6.722 -38.717 1.00 70.19 136 SER A O 1
ATOM 1091 N N . TRP A 1 137 ? 4.630 -5.880 -39.710 1.00 70.94 137 TRP A N 1
ATOM 1092 C CA . TRP A 1 137 ? 5.095 -4.494 -39.730 1.00 70.94 137 TRP A CA 1
ATOM 1093 C C . TRP A 1 137 ? 5.294 -3.900 -38.336 1.00 70.94 137 TRP A C 1
ATOM 1095 O O . TRP A 1 137 ? 6.154 -3.043 -38.183 1.00 70.94 137 TRP A O 1
ATOM 1105 N N . PHE A 1 138 ? 4.607 -4.388 -37.296 1.00 71.06 138 PHE A N 1
ATOM 1106 C CA . PHE A 1 138 ? 4.894 -3.952 -35.922 1.00 71.06 138 PHE A CA 1
ATOM 1107 C C . PHE A 1 138 ? 6.300 -4.349 -35.458 1.00 71.06 138 PHE A C 1
ATOM 1109 O O . PHE A 1 138 ? 6.893 -3.658 -34.632 1.00 71.06 138 PHE A O 1
ATOM 1116 N N . LYS A 1 139 ? 6.857 -5.444 -35.997 1.00 68.50 139 LYS A N 1
ATOM 1117 C CA . LYS A 1 139 ? 8.229 -5.874 -35.685 1.00 68.50 139 LYS A CA 1
ATOM 1118 C C . LYS A 1 139 ? 9.269 -4.993 -36.368 1.00 68.50 139 LYS A C 1
ATOM 1120 O O . LYS A 1 139 ? 10.322 -4.742 -35.796 1.00 68.50 139 LYS A O 1
ATOM 1125 N N . GLU A 1 140 ? 8.975 -4.559 -37.587 1.00 64.56 140 GLU A N 1
ATOM 1126 C CA . GLU A 1 140 ? 9.869 -3.728 -38.395 1.00 64.56 140 GLU A CA 1
ATOM 1127 C C . GLU A 1 140 ? 9.788 -2.247 -37.990 1.00 64.56 140 GLU A C 1
ATOM 1129 O O . GLU A 1 140 ? 10.795 -1.543 -37.992 1.00 64.56 140 GLU A O 1
ATOM 1134 N N . TYR A 1 141 ? 8.608 -1.797 -37.549 1.00 67.25 141 TYR A N 1
ATOM 1135 C CA . TYR A 1 141 ? 8.317 -0.404 -37.222 1.00 67.25 141 TYR A CA 1
ATOM 1136 C C . TYR A 1 141 ? 7.691 -0.272 -35.823 1.00 67.25 141 TYR A C 1
ATOM 1138 O O . TYR A 1 141 ? 6.467 -0.216 -35.682 1.00 67.25 141 TYR A O 1
ATOM 1146 N N . PRO A 1 142 ? 8.513 -0.140 -34.763 1.00 71.25 142 PRO A N 1
ATOM 1147 C CA . PRO A 1 142 ? 8.031 -0.059 -33.381 1.00 71.25 142 PRO A CA 1
ATOM 1148 C C . PRO A 1 142 ? 7.117 1.137 -33.080 1.00 71.25 142 PRO A C 1
ATOM 1150 O O . PRO A 1 142 ? 6.347 1.092 -32.131 1.00 71.25 142 PRO A O 1
ATOM 1153 N N . HIS A 1 143 ? 7.189 2.210 -33.873 1.00 71.56 143 HIS A N 1
ATOM 1154 C CA . HIS A 1 143 ? 6.341 3.400 -33.722 1.00 71.56 143 HIS A CA 1
ATOM 1155 C C . HIS A 1 143 ? 5.065 3.355 -34.573 1.00 71.56 143 HIS A C 1
ATOM 1157 O O . HIS A 1 143 ? 4.348 4.354 -34.635 1.00 71.56 143 HIS A O 1
ATOM 1163 N N . LEU A 1 144 ? 4.798 2.245 -35.261 1.00 73.56 144 LEU A N 1
ATOM 1164 C CA . LEU A 1 144 ? 3.589 2.066 -36.053 1.00 73.56 144 LEU A CA 1
ATOM 1165 C C . LEU A 1 144 ? 2.408 1.767 -35.132 1.00 73.56 144 LEU A C 1
ATOM 1167 O O . LEU A 1 144 ? 2.499 0.908 -34.261 1.00 73.56 144 LEU A O 1
ATOM 1171 N N . GLU A 1 145 ? 1.294 2.443 -35.350 1.00 75.00 145 GLU A N 1
ATOM 1172 C CA . GLU A 1 145 ? 0.023 2.183 -34.687 1.00 75.00 145 GLU A CA 1
ATOM 1173 C C . GLU A 1 145 ? -1.024 1.787 -35.711 1.00 75.00 145 GLU A C 1
ATOM 1175 O O . GLU A 1 145 ? -0.924 2.155 -36.880 1.00 75.00 145 GLU A O 1
ATOM 1180 N N . TYR A 1 146 ? -2.057 1.080 -35.269 1.00 76.81 146 TYR A N 1
ATOM 1181 C CA . TYR A 1 146 ? -3.184 0.722 -36.117 1.00 76.81 146 TYR A CA 1
ATOM 1182 C C . TYR A 1 146 ? -4.507 1.118 -35.456 1.00 76.81 146 TYR A C 1
ATOM 1184 O O . TYR A 1 146 ? -4.738 0.840 -34.280 1.00 76.81 146 TYR A O 1
ATOM 1192 N N . SER A 1 147 ? -5.370 1.795 -36.210 1.00 77.81 147 SER A N 1
ATOM 1193 C CA . SER A 1 147 ? -6.737 2.149 -35.833 1.00 77.81 147 SER A CA 1
ATOM 1194 C C . SER A 1 147 ? -7.694 1.098 -36.370 1.00 77.81 147 SER A C 1
ATOM 1196 O O . SER A 1 147 ? -7.796 0.927 -37.584 1.00 77.81 147 SER A O 1
ATOM 1198 N N . LEU A 1 148 ? -8.437 0.439 -35.481 1.00 77.12 148 LEU A N 1
ATOM 1199 C CA . LEU A 1 148 ? -9.520 -0.456 -35.890 1.00 77.12 148 LEU A CA 1
ATOM 1200 C C . LEU A 1 148 ? -10.717 0.324 -36.423 1.00 77.12 148 LEU A C 1
ATOM 1202 O O . LEU A 1 148 ? -11.348 -0.104 -37.383 1.00 77.12 148 LEU A O 1
ATOM 1206 N N . SER A 1 149 ? -10.999 1.483 -35.824 1.00 74.00 149 SER A N 1
ATOM 1207 C CA . SER A 1 149 ? -12.158 2.305 -36.181 1.00 74.00 149 SER A CA 1
ATOM 1208 C C . SER A 1 149 ? -12.051 2.875 -37.593 1.00 74.00 149 SER A C 1
ATOM 1210 O O . SER A 1 149 ? -13.059 3.015 -38.278 1.00 74.00 149 SER A O 1
ATOM 1212 N N . LYS A 1 150 ? -10.831 3.215 -38.025 1.00 70.31 150 LYS A N 1
ATOM 1213 C CA . LYS A 1 150 ? -10.560 3.754 -39.364 1.00 70.31 150 LYS A CA 1
ATOM 1214 C C . LYS A 1 150 ? -9.952 2.742 -40.328 1.00 70.31 150 LYS A C 1
ATOM 1216 O O . LYS A 1 150 ? -9.719 3.108 -41.475 1.00 70.31 150 LYS A O 1
ATOM 1221 N N . ASP A 1 151 ? -9.678 1.518 -39.865 1.00 70.62 151 ASP A N 1
ATOM 1222 C CA . ASP A 1 151 ? -8.898 0.518 -40.599 1.00 70.62 151 ASP A CA 1
ATOM 1223 C C . ASP A 1 151 ? -7.658 1.174 -41.225 1.00 70.62 151 ASP A C 1
ATOM 1225 O O . ASP A 1 151 ? -7.539 1.249 -42.436 1.00 70.62 151 ASP A O 1
ATOM 1229 N N . ALA A 1 152 ? -6.790 1.799 -40.422 1.00 69.25 152 ALA A N 1
ATOM 1230 C CA . ALA A 1 152 ? -5.665 2.583 -40.943 1.00 69.25 152 ALA A CA 1
ATOM 1231 C C . ALA A 1 152 ? -4.460 2.586 -40.002 1.00 69.25 152 ALA A C 1
ATOM 1233 O O . ALA A 1 152 ? -4.611 2.576 -38.781 1.00 69.25 152 ALA A O 1
ATOM 1234 N N . ALA A 1 153 ? -3.257 2.629 -40.575 1.00 70.38 153 ALA A N 1
ATOM 1235 C CA . ALA A 1 153 ? -2.019 2.726 -39.813 1.00 70.38 153 ALA A CA 1
ATOM 1236 C C . ALA A 1 153 ? -1.612 4.189 -39.583 1.00 70.38 153 ALA A C 1
ATOM 1238 O O . ALA A 1 153 ? -1.823 5.030 -40.449 1.00 70.38 153 ALA A O 1
ATOM 1239 N N . PHE A 1 154 ? -1.008 4.481 -38.436 1.00 71.75 154 PHE A N 1
ATOM 1240 C CA . PHE A 1 154 ? -0.539 5.807 -38.028 1.00 71.75 154 PHE A CA 1
ATOM 1241 C C . PHE A 1 154 ? 0.883 5.711 -37.470 1.00 71.75 154 PHE A C 1
ATOM 1243 O O . PHE A 1 154 ? 1.326 4.641 -37.059 1.00 71.75 154 PHE A O 1
ATOM 1250 N N . CYS A 1 155 ? 1.608 6.828 -37.411 1.00 74.25 155 CYS A N 1
ATOM 1251 C CA . CYS A 1 155 ? 2.858 6.892 -36.654 1.00 74.25 155 CYS A CA 1
ATOM 1252 C C . CYS A 1 155 ? 2.593 7.488 -35.269 1.00 74.25 155 CYS A C 1
ATOM 1254 O O . CYS A 1 155 ? 2.132 8.625 -35.165 1.00 74.25 155 CYS A O 1
ATOM 1256 N N . PHE A 1 156 ? 2.961 6.761 -34.214 1.00 74.31 156 PHE A N 1
ATOM 1257 C CA . PHE A 1 156 ? 2.773 7.170 -32.823 1.00 74.31 156 PHE A CA 1
ATOM 1258 C C . PHE A 1 156 ? 3.349 8.556 -32.548 1.00 74.31 156 PHE A C 1
ATOM 1260 O O . PHE A 1 156 ? 2.647 9.453 -32.094 1.00 74.31 156 PHE A O 1
ATOM 1267 N N . VAL A 1 157 ? 4.612 8.768 -32.912 1.00 73.31 157 VAL A N 1
ATOM 1268 C CA . VAL A 1 157 ? 5.324 10.023 -32.650 1.00 73.31 157 VAL A CA 1
ATOM 1269 C C . VAL A 1 157 ? 4.703 11.188 -33.425 1.00 73.31 157 VAL A C 1
ATOM 1271 O O . VAL A 1 157 ? 4.469 12.254 -32.862 1.00 73.31 157 VAL A O 1
ATOM 1274 N N . CYS A 1 158 ? 4.359 10.983 -34.696 1.00 72.56 158 CYS A N 1
ATOM 1275 C CA . CYS A 1 158 ? 3.734 12.029 -35.506 1.00 72.56 158 CYS A CA 1
ATOM 1276 C C . CYS A 1 158 ? 2.304 12.338 -35.071 1.00 72.56 158 CYS A C 1
ATOM 1278 O O . CYS A 1 158 ? 1.895 13.492 -35.142 1.00 72.56 158 CYS A O 1
ATOM 1280 N N . SER A 1 159 ? 1.566 11.351 -34.559 1.00 72.50 159 SER A N 1
ATOM 1281 C CA . SER A 1 159 ? 0.229 11.580 -34.006 1.00 72.50 159 SER A CA 1
ATOM 1282 C C . SER A 1 159 ? 0.256 12.464 -32.752 1.00 72.50 159 SER A C 1
ATOM 1284 O O . SER A 1 159 ? -0.691 13.201 -32.499 1.00 72.50 159 SER A O 1
ATOM 1286 N N . LEU A 1 160 ? 1.351 12.424 -31.982 1.00 74.38 160 LEU A N 1
ATOM 1287 C CA . LEU A 1 160 ? 1.500 13.178 -30.735 1.00 74.38 160 LEU A CA 1
ATOM 1288 C C . LEU A 1 160 ? 2.129 14.563 -30.930 1.00 74.38 160 LEU A C 1
ATOM 1290 O O . LEU A 1 160 ? 1.799 15.492 -30.194 1.00 74.38 160 LEU A O 1
ATOM 1294 N N . PHE A 1 161 ? 3.050 14.699 -31.888 1.00 72.88 161 PHE A N 1
ATOM 1295 C CA . PHE A 1 161 ? 3.871 15.904 -32.068 1.00 72.88 161 PHE A CA 1
ATOM 1296 C C . PHE A 1 161 ? 3.662 16.609 -33.416 1.00 72.88 161 PHE A C 1
ATOM 1298 O O . PHE A 1 161 ? 4.273 17.645 -33.653 1.00 72.88 161 PHE A O 1
ATOM 1305 N N . GLY A 1 162 ? 2.754 16.119 -34.265 1.00 63.28 162 GLY A N 1
ATOM 1306 C CA . GLY A 1 162 ? 2.494 16.653 -35.607 1.00 63.28 162 GLY A CA 1
ATOM 1307 C C . GLY A 1 162 ? 1.762 18.000 -35.668 1.00 63.28 162 GLY A C 1
ATOM 1308 O O . GLY A 1 162 ? 1.258 18.366 -36.723 1.00 63.28 162 GLY A O 1
ATOM 1309 N N . SER A 1 163 ? 1.642 1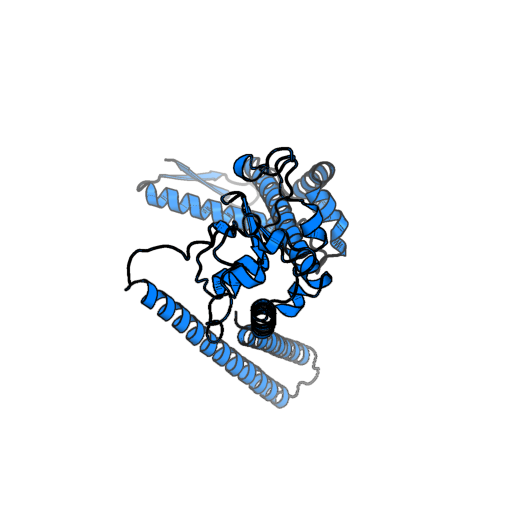8.740 -34.565 1.00 59.41 163 SER A N 1
ATOM 1310 C CA . SER A 1 163 ? 1.040 20.080 -34.537 1.00 59.41 163 SER A CA 1
ATOM 1311 C C . SER A 1 163 ? 1.770 20.958 -33.518 1.00 59.41 163 SER A C 1
ATOM 1313 O O . SER A 1 163 ? 1.614 20.774 -32.311 1.00 59.41 163 SER A O 1
ATOM 1315 N N . GLY A 1 164 ? 2.585 21.900 -34.008 1.00 54.41 164 GLY A N 1
ATOM 1316 C CA . GLY A 1 164 ? 3.381 22.819 -33.190 1.00 54.41 164 GLY A CA 1
ATOM 1317 C C . GLY A 1 164 ? 4.137 23.881 -34.011 1.00 54.41 164 GLY A C 1
ATOM 1318 O O . GLY A 1 164 ? 4.148 23.806 -35.243 1.00 54.41 164 GLY A O 1
ATOM 1319 N N . PRO A 1 165 ? 4.768 24.873 -33.352 1.00 42.25 165 PRO A N 1
ATOM 1320 C CA . PRO A 1 165 ? 5.508 25.946 -34.023 1.00 42.25 165 PRO A CA 1
ATOM 1321 C C . PRO A 1 165 ? 6.660 25.383 -34.869 1.00 42.25 165 PRO A C 1
ATOM 1323 O O . PRO A 1 165 ? 7.458 24.592 -34.370 1.00 42.25 165 PRO A O 1
ATOM 1326 N N . GLY A 1 166 ? 6.745 25.774 -36.146 1.00 48.25 166 GLY A N 1
ATOM 1327 C CA . GLY A 1 166 ? 7.758 25.278 -37.093 1.00 48.25 166 GLY A CA 1
ATOM 1328 C C . GLY A 1 166 ? 7.349 24.048 -37.917 1.00 48.25 166 GLY A C 1
ATOM 1329 O O . GLY A 1 166 ? 8.129 23.599 -38.753 1.00 48.25 166 GLY A O 1
ATOM 1330 N N . MET A 1 167 ? 6.127 23.532 -37.734 1.00 50.66 167 MET A N 1
ATOM 1331 C CA . MET A 1 167 ? 5.596 22.359 -38.454 1.00 50.66 167 MET A CA 1
ATOM 1332 C C . MET A 1 167 ? 4.633 22.717 -39.600 1.00 50.66 167 MET A C 1
ATOM 1334 O O . MET A 1 167 ? 3.953 21.847 -40.130 1.00 50.66 167 MET A O 1
ATOM 1338 N N . GLU A 1 168 ? 4.582 23.982 -40.023 1.00 48.78 168 GLU A N 1
ATOM 1339 C CA . GLU A 1 168 ? 3.649 24.486 -41.052 1.00 48.78 168 GLU A CA 1
ATOM 1340 C C . GLU A 1 168 ? 3.856 23.857 -42.444 1.00 48.78 168 GLU A C 1
ATOM 1342 O O . GLU A 1 168 ? 2.961 23.888 -43.283 1.00 48.78 168 GLU A O 1
ATOM 1347 N N . LYS A 1 169 ? 5.032 23.259 -42.681 1.00 41.34 169 LYS A N 1
ATOM 1348 C CA . LYS A 1 169 ? 5.401 22.558 -43.924 1.00 41.34 169 LYS A CA 1
ATOM 1349 C C . LYS A 1 169 ? 5.344 21.031 -43.810 1.00 41.34 169 LYS A C 1
ATOM 1351 O O . LYS A 1 169 ? 5.667 20.339 -44.771 1.00 41.34 169 LYS A O 1
ATOM 1356 N N . ALA A 1 170 ? 4.997 20.493 -42.640 1.00 42.97 170 ALA A N 1
ATOM 1357 C CA . ALA A 1 170 ? 4.893 19.056 -42.450 1.00 42.97 170 ALA A CA 1
ATOM 1358 C C . ALA A 1 170 ? 3.622 18.544 -43.136 1.00 42.97 170 ALA A C 1
ATOM 1360 O O . ALA A 1 170 ? 2.513 18.890 -42.739 1.00 42.97 170 ALA A O 1
ATOM 1361 N N . GLU A 1 171 ? 3.775 17.710 -44.163 1.00 46.00 171 GLU A N 1
ATOM 1362 C CA . GLU A 1 171 ? 2.642 17.023 -44.779 1.00 46.00 171 GLU A CA 1
ATOM 1363 C C . GLU A 1 171 ? 1.863 16.229 -43.712 1.00 46.00 171 GLU A C 1
ATOM 1365 O O . GLU A 1 171 ? 2.398 15.321 -43.068 1.00 46.00 171 GLU A O 1
ATOM 1370 N N . ASN A 1 172 ? 0.575 16.555 -43.539 1.00 48.09 172 ASN A N 1
ATOM 1371 C CA . ASN A 1 172 ? -0.349 15.941 -42.567 1.00 48.09 172 ASN A CA 1
ATOM 1372 C C . ASN A 1 172 ? -0.725 14.478 -42.896 1.00 48.09 172 ASN A C 1
ATOM 1374 O O . ASN A 1 172 ? -1.681 13.923 -42.339 1.00 48.09 172 ASN A O 1
ATOM 1378 N N . VAL A 1 173 ? 0.039 13.844 -43.787 1.00 45.09 173 VAL A N 1
ATOM 1379 C CA . VAL A 1 173 ? -0.152 12.483 -44.304 1.00 45.09 173 VAL A CA 1
ATOM 1380 C C . VAL A 1 173 ? -0.232 11.461 -43.164 1.00 45.09 173 VAL A C 1
ATOM 1382 O O . VAL A 1 173 ? -0.953 10.479 -43.273 1.00 45.09 173 VAL A O 1
ATOM 1385 N N . TRP A 1 174 ? 0.427 11.724 -42.028 1.00 48.72 174 TRP A N 1
ATOM 1386 C CA . TRP A 1 174 ? 0.523 10.794 -40.893 1.00 48.72 174 TRP A CA 1
ATOM 1387 C C . TRP A 1 174 ? -0.429 11.071 -39.724 1.00 48.72 174 TRP A C 1
ATOM 1389 O O . TRP A 1 174 ? -0.465 10.289 -38.774 1.00 48.72 174 TRP A O 1
ATOM 1399 N N . SER A 1 175 ? -1.175 12.178 -39.768 1.00 45.34 175 SER A N 1
ATOM 1400 C CA . SER A 1 175 ? -2.069 12.626 -38.689 1.00 45.34 175 SER A CA 1
ATOM 1401 C C . SER A 1 175 ? -3.533 12.741 -39.121 1.00 45.34 175 SER A C 1
ATOM 1403 O O . SER A 1 175 ? -4.412 12.806 -38.261 1.00 45.34 175 SER A O 1
ATOM 1405 N N . THR A 1 176 ? -3.823 12.760 -40.429 1.00 45.69 176 THR A N 1
ATOM 1406 C CA . THR A 1 176 ? -5.184 13.036 -40.923 1.00 45.69 176 THR A CA 1
ATOM 1407 C C . THR A 1 176 ? -5.716 12.128 -42.022 1.00 45.69 176 THR A C 1
ATOM 1409 O O . THR A 1 176 ? -6.936 11.986 -42.087 1.00 45.69 176 THR A O 1
ATOM 1412 N N . GLU A 1 177 ? -4.876 11.473 -42.826 1.00 45.91 177 GLU A N 1
ATOM 1413 C CA . GLU A 1 177 ? -5.349 10.653 -43.947 1.00 45.91 177 GLU A CA 1
ATOM 1414 C C . GLU A 1 177 ? -5.086 9.156 -43.761 1.00 45.91 177 GLU A C 1
ATOM 1416 O O . GLU A 1 177 ? -4.119 8.721 -43.139 1.00 45.91 177 GLU A O 1
ATOM 1421 N N . GLU A 1 178 ? -6.022 8.370 -44.292 1.00 48.47 178 GLU A N 1
ATOM 1422 C CA . GLU A 1 178 ? -6.108 6.912 -44.245 1.00 48.47 178 GLU A CA 1
ATOM 1423 C C . GLU A 1 178 ? -4.935 6.291 -45.024 1.00 48.47 178 GLU A C 1
ATOM 1425 O O . GLU A 1 178 ? -5.034 5.949 -46.201 1.00 48.47 178 GLU A O 1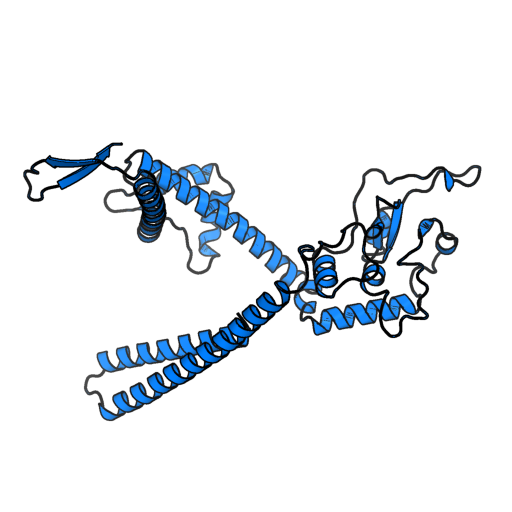
ATOM 1430 N N . LEU A 1 179 ? -3.786 6.193 -44.356 1.00 48.94 179 LEU A N 1
ATOM 1431 C CA . LEU A 1 179 ? -2.456 6.003 -44.942 1.00 48.94 179 LEU A CA 1
ATOM 1432 C C . LEU A 1 179 ? -2.322 4.863 -45.962 1.00 48.94 179 LEU A C 1
ATOM 1434 O O . LEU A 1 179 ? -1.632 5.031 -46.968 1.00 48.94 179 LEU A O 1
ATOM 1438 N N . TRP A 1 180 ? -2.994 3.729 -45.774 1.00 50.22 180 TRP A N 1
ATOM 1439 C CA . TRP A 1 180 ? -2.878 2.606 -46.714 1.00 50.22 180 TRP A CA 1
ATOM 1440 C C . TRP A 1 180 ? -3.730 2.767 -47.984 1.00 50.22 180 TRP A C 1
ATOM 1442 O O . TRP A 1 180 ? -3.486 2.074 -48.971 1.00 50.22 180 TRP A O 1
ATOM 1452 N N . LYS A 1 181 ? -4.692 3.703 -47.992 1.00 42.16 181 LYS A N 1
ATOM 1453 C CA . LYS A 1 181 ? -5.454 4.080 -49.193 1.00 42.16 181 LYS A CA 1
ATOM 1454 C C . LYS A 1 181 ? -4.698 5.071 -50.080 1.00 42.16 181 LYS A C 1
ATOM 1456 O O . LYS A 1 181 ? -5.083 5.282 -51.229 1.00 42.16 181 LYS A O 1
ATOM 1461 N N . SER A 1 182 ? -3.619 5.676 -49.578 1.00 44.19 182 SER A N 1
ATOM 1462 C CA . SER A 1 182 ? -2.807 6.618 -50.347 1.00 44.19 182 SER A CA 1
ATOM 1463 C C . SER A 1 182 ? -1.838 5.888 -51.292 1.00 44.19 182 SER A C 1
ATOM 1465 O O . SER A 1 182 ? -1.280 4.836 -50.969 1.00 44.19 182 SER A O 1
ATOM 1467 N N . LYS A 1 183 ? -1.579 6.474 -52.470 1.00 36.84 183 LYS A N 1
ATOM 1468 C CA . LYS A 1 183 ? -0.589 5.974 -53.449 1.00 36.84 183 LYS A CA 1
ATOM 1469 C C . LYS A 1 183 ? 0.828 5.821 -52.868 1.00 36.84 183 LYS A C 1
ATOM 1471 O O . LYS A 1 183 ? 1.625 5.089 -53.449 1.00 36.84 183 LYS A O 1
ATOM 1476 N N . ALA A 1 184 ? 1.131 6.459 -51.734 1.00 39.16 184 ALA A N 1
ATOM 1477 C CA . ALA A 1 184 ? 2.431 6.392 -51.070 1.00 39.16 184 ALA A CA 1
ATOM 1478 C C . ALA A 1 184 ? 2.771 4.984 -50.545 1.00 39.16 184 ALA A C 1
ATOM 1480 O O . ALA A 1 184 ? 3.939 4.615 -50.516 1.00 39.16 184 ALA A O 1
ATOM 1481 N N . TRP A 1 185 ? 1.769 4.157 -50.214 1.00 43.53 185 TRP A N 1
ATOM 1482 C CA . TRP A 1 185 ? 1.998 2.774 -49.768 1.00 43.53 185 TRP A CA 1
ATOM 1483 C C . TRP A 1 185 ? 2.408 1.834 -50.919 1.00 43.53 185 TRP A C 1
ATOM 1485 O O . TRP A 1 185 ? 3.004 0.784 -50.691 1.00 43.53 185 TRP A O 1
ATOM 1495 N N . GLN A 1 186 ? 2.101 2.196 -52.173 1.00 41.69 186 GLN A N 1
ATOM 1496 C CA . GLN A 1 186 ? 2.362 1.358 -53.355 1.00 41.69 186 GLN A CA 1
ATOM 1497 C C . GLN A 1 186 ? 3.775 1.535 -53.932 1.00 41.69 186 GLN A C 1
ATOM 1499 O O . GLN A 1 186 ? 4.172 0.763 -54.805 1.00 41.69 186 GLN A O 1
ATOM 1504 N N . VAL A 1 187 ? 4.547 2.513 -53.449 1.00 33.53 187 VAL A N 1
ATOM 1505 C CA . VAL A 1 187 ? 5.920 2.760 -53.902 1.00 33.53 187 VAL A CA 1
ATOM 1506 C C . VAL A 1 187 ? 6.867 2.265 -52.818 1.00 33.53 187 VAL A C 1
ATOM 1508 O O . VAL A 1 187 ? 7.064 2.905 -51.788 1.00 33.53 187 VAL A O 1
ATOM 1511 N N . GLY A 1 188 ? 7.396 1.062 -53.030 1.00 36.38 188 GLY A N 1
ATOM 1512 C CA . GLY A 1 188 ? 8.293 0.395 -52.097 1.00 36.38 188 GLY A CA 1
ATOM 1513 C C . GLY A 1 188 ? 9.418 1.299 -51.580 1.00 36.38 188 GLY A C 1
ATOM 1514 O O . GLY A 1 188 ? 9.999 2.101 -52.309 1.00 36.38 188 GLY A O 1
ATOM 1515 N N . ASN A 1 189 ? 9.750 1.108 -50.304 1.00 36.53 189 ASN A N 1
ATOM 1516 C CA . ASN A 1 189 ? 10.977 1.581 -49.659 1.00 36.53 189 ASN A CA 1
ATOM 1517 C C . ASN A 1 189 ? 11.163 3.091 -49.440 1.00 36.53 189 ASN A C 1
ATOM 1519 O O . ASN A 1 189 ? 12.253 3.494 -49.043 1.00 36.53 189 ASN A O 1
ATOM 1523 N N . THR A 1 190 ? 10.135 3.937 -49.562 1.00 37.94 190 THR A N 1
ATOM 1524 C CA . THR A 1 190 ? 10.218 5.341 -49.084 1.00 37.94 190 THR A CA 1
ATOM 1525 C C . THR A 1 190 ? 9.582 5.536 -47.701 1.00 37.94 190 THR A C 1
ATOM 1527 O O . THR A 1 190 ? 9.066 6.598 -47.377 1.00 37.94 190 THR A O 1
ATOM 1530 N N . PHE A 1 191 ? 9.608 4.497 -46.860 1.00 43.66 191 PHE A N 1
ATOM 1531 C CA . PHE A 1 191 ? 8.893 4.472 -45.580 1.00 43.66 191 PHE A CA 1
ATOM 1532 C C . PHE A 1 191 ? 9.500 5.379 -44.489 1.00 43.66 191 PHE A C 1
ATOM 1534 O O . PHE A 1 191 ? 8.862 5.601 -43.467 1.00 43.66 191 PHE A O 1
ATOM 1541 N N . LEU A 1 192 ? 10.720 5.911 -44.641 1.00 43.97 192 LEU A N 1
ATOM 1542 C CA . LEU A 1 192 ? 11.491 6.294 -43.447 1.00 43.97 192 LEU A CA 1
ATOM 1543 C C . LEU A 1 192 ? 11.939 7.745 -43.285 1.00 43.97 192 LEU A C 1
ATOM 1545 O O . LEU A 1 192 ? 12.435 8.071 -42.209 1.00 43.97 192 LEU A O 1
ATOM 1549 N N . ILE A 1 193 ? 11.800 8.646 -44.260 1.00 41.69 193 ILE A N 1
ATOM 1550 C CA . ILE A 1 193 ? 12.387 9.989 -44.100 1.00 41.69 193 ILE A CA 1
ATOM 1551 C C . ILE A 1 193 ? 11.554 11.069 -44.798 1.00 41.69 193 ILE A C 1
ATOM 1553 O O . ILE A 1 193 ? 11.960 11.608 -45.820 1.00 41.69 193 ILE A O 1
ATOM 1557 N N . CYS A 1 194 ? 10.405 11.435 -44.228 1.00 47.34 194 CYS A N 1
ATOM 1558 C CA . CYS A 1 194 ? 9.901 12.795 -44.432 1.00 47.34 194 CYS A CA 1
ATOM 1559 C C . CYS A 1 194 ? 10.615 13.720 -43.433 1.00 47.34 194 CYS A C 1
ATOM 1561 O O . CYS A 1 194 ? 10.871 13.331 -42.290 1.00 47.34 194 CYS A O 1
ATOM 1563 N N . GLU A 1 195 ? 10.960 14.938 -43.841 1.00 47.75 195 GLU A N 1
ATOM 1564 C CA . GLU A 1 195 ? 11.633 15.922 -42.980 1.00 47.75 195 GLU A CA 1
ATOM 1565 C C . GLU A 1 195 ? 10.810 16.227 -41.711 1.00 47.75 195 GLU A C 1
ATOM 1567 O O . GLU A 1 195 ? 11.364 16.365 -40.620 1.00 47.75 195 GLU A O 1
ATOM 1572 N N . SER A 1 196 ? 9.478 16.144 -41.814 1.00 53.62 196 SER A N 1
ATOM 1573 C CA . SER A 1 196 ? 8.542 16.243 -40.687 1.00 53.62 196 SER A CA 1
ATOM 1574 C C . SER A 1 196 ? 8.688 15.121 -39.654 1.00 53.62 196 SER A C 1
ATOM 1576 O O . SER A 1 196 ? 8.584 15.376 -38.455 1.00 53.62 196 SER A O 1
ATOM 1578 N N . GLN A 1 197 ? 8.995 13.889 -40.078 1.00 56.44 197 GLN A N 1
ATOM 1579 C CA . GLN A 1 197 ? 9.242 12.757 -39.179 1.00 56.44 197 GLN A CA 1
ATOM 1580 C C . GLN A 1 197 ? 10.483 13.017 -38.322 1.00 56.44 197 GLN A C 1
ATOM 1582 O O . GLN A 1 197 ? 10.462 12.777 -37.117 1.00 56.44 197 GLN A O 1
ATOM 1587 N N . LYS A 1 198 ? 11.558 13.545 -38.923 1.00 60.03 198 LYS A N 1
ATOM 1588 C CA . LYS A 1 198 ? 12.788 13.900 -38.198 1.00 60.03 198 LYS A CA 1
ATOM 1589 C C . LYS A 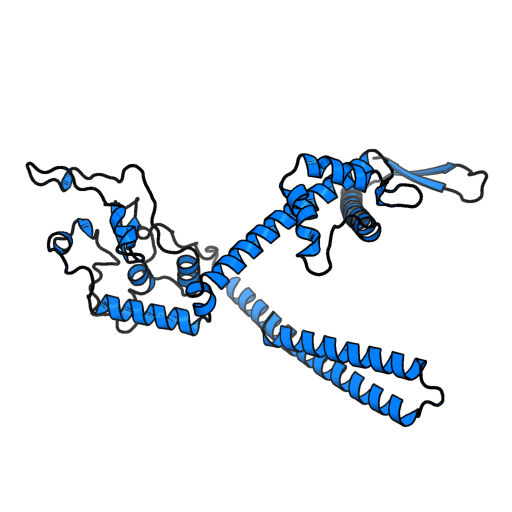1 198 ? 12.523 14.998 -37.170 1.00 60.03 198 LYS A C 1
ATOM 1591 O O . LYS A 1 198 ? 12.952 14.864 -36.027 1.00 60.03 198 LYS A O 1
ATOM 1596 N N . CYS A 1 199 ? 11.767 16.032 -37.541 1.00 59.03 199 CYS A N 1
ATOM 1597 C CA . CYS A 1 199 ? 11.367 17.098 -36.622 1.00 59.03 199 CYS A CA 1
ATOM 1598 C C . CYS A 1 199 ? 10.471 16.580 -35.483 1.00 59.03 199 CYS A C 1
ATOM 1600 O O . CYS A 1 199 ? 10.687 16.948 -34.332 1.00 59.03 199 CYS A O 1
ATOM 1602 N N . ASN A 1 200 ? 9.521 15.681 -35.766 1.00 63.91 200 ASN A N 1
ATOM 1603 C CA . ASN A 1 200 ? 8.636 15.085 -34.757 1.00 63.91 200 ASN A CA 1
ATOM 1604 C C . ASN A 1 200 ? 9.395 14.157 -33.801 1.00 63.91 200 ASN A C 1
ATOM 1606 O O . ASN A 1 200 ? 9.170 14.195 -32.593 1.00 63.91 200 ASN A O 1
ATOM 1610 N N . VAL A 1 201 ? 10.333 13.358 -34.316 1.00 65.50 201 VAL A N 1
ATOM 1611 C CA . VAL A 1 201 ? 11.221 12.514 -33.501 1.00 65.50 201 VAL A CA 1
ATOM 1612 C C . VAL A 1 201 ? 12.157 13.370 -32.650 1.00 65.50 201 VAL A C 1
ATOM 1614 O O . VAL A 1 201 ? 12.390 13.039 -31.491 1.00 65.50 201 VAL A O 1
ATOM 1617 N N . PHE A 1 202 ? 12.645 14.498 -33.172 1.00 66.38 202 PHE A N 1
ATOM 1618 C CA . PHE A 1 202 ? 13.450 15.448 -32.406 1.00 66.38 202 PHE A CA 1
ATOM 1619 C C . PHE A 1 202 ? 12.634 16.152 -31.311 1.00 66.38 202 PHE A C 1
ATOM 1621 O O . PHE A 1 202 ? 13.089 16.250 -30.173 1.00 66.38 202 PHE A O 1
ATOM 1628 N N . ALA A 1 203 ? 11.406 16.583 -31.614 1.00 66.12 203 ALA A N 1
ATOM 1629 C CA . ALA A 1 203 ? 10.480 17.153 -30.636 1.00 66.12 203 ALA A CA 1
ATOM 1630 C C . ALA A 1 203 ? 10.119 16.138 -29.542 1.00 66.12 203 ALA A C 1
ATOM 1632 O O . ALA A 1 203 ? 10.142 16.480 -28.363 1.00 66.12 203 ALA A O 1
ATOM 1633 N N . TYR A 1 204 ? 9.880 14.878 -29.913 1.00 68.31 204 TYR A N 1
ATOM 1634 C CA . TYR A 1 204 ? 9.694 13.773 -28.976 1.00 68.31 204 TYR A CA 1
ATOM 1635 C C . TYR A 1 204 ? 10.934 13.539 -28.111 1.00 68.31 204 TYR A C 1
ATOM 1637 O O . TYR A 1 204 ? 10.822 13.474 -26.891 1.00 68.31 204 TYR A O 1
ATOM 1645 N N . ALA A 1 205 ? 12.125 13.477 -28.709 1.00 65.12 205 ALA A N 1
ATOM 1646 C CA . ALA A 1 205 ? 13.373 13.300 -27.973 1.00 65.12 205 ALA A CA 1
ATOM 1647 C C . ALA A 1 205 ? 13.610 14.444 -26.971 1.00 65.12 205 ALA A C 1
ATOM 1649 O O . ALA A 1 205 ? 13.976 14.188 -25.825 1.00 65.12 205 ALA A O 1
ATOM 1650 N N . ASN A 1 206 ? 13.338 15.691 -27.365 1.00 68.25 206 ASN A N 1
ATOM 1651 C CA . ASN A 1 206 ? 13.424 16.850 -26.477 1.00 68.25 206 ASN A CA 1
ATOM 1652 C C . ASN A 1 206 ? 12.353 16.826 -25.384 1.00 68.25 206 ASN A C 1
ATOM 1654 O O . ASN A 1 206 ? 12.676 17.076 -24.229 1.00 68.25 206 ASN A O 1
ATOM 1658 N N . PHE A 1 207 ? 11.108 16.478 -25.709 1.00 67.69 207 PHE A N 1
ATOM 1659 C CA . PHE A 1 207 ? 10.025 16.338 -24.734 1.00 67.69 207 PHE A CA 1
ATOM 1660 C C . PHE A 1 207 ? 10.373 15.282 -23.675 1.00 67.69 207 PHE A C 1
ATOM 1662 O O . PHE A 1 207 ? 10.337 15.548 -22.477 1.00 67.69 207 PHE A O 1
ATOM 1669 N N . VAL A 1 208 ? 10.835 14.110 -24.111 1.00 59.91 208 VAL A N 1
ATOM 1670 C CA . VAL A 1 208 ? 11.257 13.016 -23.226 1.00 59.91 208 VAL A CA 1
ATOM 1671 C C . VAL A 1 208 ? 12.484 13.401 -22.381 1.00 59.91 208 VAL A C 1
ATOM 1673 O O . VAL A 1 208 ? 12.576 13.001 -21.217 1.00 59.91 208 VAL A O 1
ATOM 1676 N N . LYS A 1 209 ? 13.408 14.200 -22.932 1.00 59.47 209 LYS A N 1
ATOM 1677 C CA . LYS A 1 209 ? 14.602 14.707 -22.234 1.00 59.47 209 LYS A CA 1
ATOM 1678 C C . LYS A 1 209 ? 14.265 15.779 -21.190 1.00 59.47 209 LYS A C 1
ATOM 1680 O O . LYS A 1 209 ? 14.804 15.722 -20.089 1.00 59.47 209 LYS A O 1
ATOM 1685 N N . THR A 1 210 ? 13.361 16.709 -21.496 1.00 57.97 210 THR A N 1
ATOM 1686 C CA . THR A 1 210 ? 12.939 17.789 -20.584 1.00 57.97 210 THR A CA 1
ATOM 1687 C C . THR A 1 210 ? 12.018 17.280 -19.469 1.00 57.97 210 THR A C 1
ATOM 1689 O O . THR A 1 210 ? 12.073 17.787 -18.353 1.00 57.97 210 THR A O 1
ATOM 1692 N N . CYS A 1 211 ? 11.232 16.226 -19.712 1.00 55.91 211 CYS A N 1
ATOM 1693 C CA . CYS A 1 211 ? 10.341 15.629 -18.709 1.00 55.91 211 CYS A CA 1
ATOM 1694 C C . CYS A 1 211 ? 11.031 14.658 -17.723 1.00 55.91 211 CYS A C 1
ATOM 1696 O O . CYS A 1 211 ? 10.339 14.002 -16.948 1.00 55.91 211 CYS A O 1
ATOM 1698 N N . GLY A 1 212 ? 12.365 14.508 -17.744 1.00 50.75 212 GLY A N 1
ATOM 1699 C CA . GLY A 1 212 ? 13.097 13.616 -16.821 1.00 50.75 212 GLY A CA 1
ATOM 1700 C C . GLY A 1 212 ? 12.764 12.120 -16.969 1.00 50.75 212 GLY A C 1
ATOM 1701 O O . GLY A 1 212 ? 13.101 11.316 -16.103 1.00 50.75 212 GLY A O 1
ATOM 1702 N N . HIS A 1 213 ? 12.108 11.736 -18.068 1.00 51.28 213 HIS A N 1
ATOM 1703 C CA . HIS A 1 213 ? 11.474 10.426 -18.258 1.00 51.28 213 HIS A CA 1
ATOM 1704 C C . HIS A 1 213 ? 12.345 9.430 -19.058 1.00 51.28 213 HIS A C 1
ATOM 1706 O O . HIS A 1 213 ? 11.981 8.258 -19.194 1.00 51.28 213 HIS A O 1
ATOM 1712 N N . MET A 1 214 ? 13.502 9.875 -19.579 1.00 47.91 214 MET A N 1
ATOM 1713 C CA . MET A 1 214 ? 14.423 9.056 -20.390 1.00 47.91 214 MET A CA 1
ATOM 1714 C C . MET A 1 214 ? 14.896 7.796 -19.669 1.00 47.91 214 MET A C 1
ATOM 1716 O O . MET A 1 214 ? 14.963 6.732 -20.274 1.00 47.91 214 MET A O 1
ATOM 1720 N N . ASP A 1 215 ? 15.196 7.893 -18.379 1.00 46.78 215 ASP A N 1
ATOM 1721 C CA . ASP A 1 215 ? 15.758 6.773 -17.632 1.00 46.78 215 ASP A CA 1
ATOM 1722 C C . ASP A 1 215 ? 14.783 5.599 -17.512 1.00 46.78 215 ASP A C 1
ATOM 1724 O O . ASP A 1 215 ? 15.196 4.446 -17.583 1.00 46.78 215 ASP A O 1
ATOM 1728 N N . VAL A 1 216 ? 13.487 5.876 -17.371 1.00 47.50 216 VAL A N 1
ATOM 1729 C CA . VAL A 1 216 ? 12.443 4.848 -17.256 1.00 47.50 216 VAL A CA 1
ATOM 1730 C C . VAL A 1 216 ? 12.068 4.272 -18.625 1.00 47.50 216 VAL A C 1
ATOM 1732 O O . VAL A 1 216 ? 11.794 3.079 -18.727 1.00 47.50 216 VAL A O 1
ATOM 1735 N N . LEU A 1 217 ? 12.085 5.094 -19.681 1.00 45.50 217 LEU A N 1
ATOM 1736 C CA . LEU A 1 217 ? 11.730 4.679 -21.045 1.00 45.50 217 LEU A CA 1
ATOM 1737 C C . LEU A 1 217 ? 12.864 3.934 -21.770 1.00 45.50 217 LEU A C 1
ATOM 1739 O O . LEU A 1 217 ? 12.588 3.007 -22.527 1.00 45.50 217 LEU A O 1
ATOM 1743 N N . LEU A 1 218 ? 14.129 4.303 -21.539 1.00 47.44 218 LEU A N 1
ATOM 1744 C CA . LEU A 1 218 ? 15.292 3.701 -22.208 1.00 47.44 218 LEU A CA 1
ATOM 1745 C C . LEU A 1 218 ? 15.907 2.543 -21.410 1.00 47.44 218 LEU A C 1
ATOM 1747 O O . LEU A 1 218 ? 16.475 1.621 -21.996 1.00 47.44 218 LEU A O 1
ATOM 1751 N N . SER A 1 219 ? 15.786 2.543 -20.078 1.00 57.62 219 SER A N 1
ATOM 1752 C CA . SER A 1 219 ? 16.279 1.436 -19.258 1.00 57.62 219 SER A CA 1
ATOM 1753 C C . SER A 1 219 ? 15.195 0.379 -19.072 1.00 57.62 219 SER A C 1
ATOM 1755 O O . SER A 1 219 ? 14.324 0.493 -18.206 1.00 57.62 219 SER A O 1
ATOM 1757 N N . LYS A 1 220 ? 15.306 -0.718 -19.832 1.00 62.53 220 LYS A N 1
ATOM 1758 C CA . LYS A 1 220 ? 14.498 -1.936 -19.636 1.00 62.53 220 LYS A CA 1
ATOM 1759 C C . LYS A 1 220 ? 14.492 -2.380 -18.166 1.00 62.53 220 LYS A C 1
ATOM 1761 O O . LYS A 1 220 ? 13.456 -2.802 -17.665 1.00 62.53 220 LYS A O 1
ATOM 1766 N N . THR A 1 221 ? 15.619 -2.222 -17.472 1.00 68.31 221 THR A N 1
ATOM 1767 C CA . THR A 1 221 ? 15.779 -2.535 -16.048 1.00 68.31 221 THR A CA 1
ATOM 1768 C C . THR A 1 221 ? 14.930 -1.632 -15.153 1.00 68.31 221 THR A C 1
ATOM 1770 O O . THR A 1 221 ? 14.205 -2.151 -14.312 1.00 68.31 221 THR A O 1
ATOM 1773 N N . LYS A 1 222 ? 14.950 -0.303 -15.347 1.00 59.91 222 LYS A N 1
ATOM 1774 C CA . LYS A 1 222 ? 14.129 0.626 -14.543 1.00 59.91 222 LYS A CA 1
ATOM 1775 C C . LYS A 1 222 ? 12.633 0.448 -14.819 1.00 59.91 222 LYS A C 1
ATOM 1777 O O . LYS A 1 222 ? 11.841 0.461 -13.883 1.00 59.91 222 LYS A O 1
ATOM 1782 N N . ARG A 1 223 ? 12.243 0.201 -16.076 1.00 61.78 223 ARG A N 1
ATOM 1783 C CA . ARG A 1 223 ? 10.849 -0.113 -16.437 1.00 61.78 223 ARG A CA 1
ATOM 1784 C C . ARG A 1 223 ? 10.361 -1.393 -15.762 1.00 61.78 223 ARG A C 1
ATOM 1786 O O . ARG A 1 223 ? 9.280 -1.411 -15.187 1.00 61.78 223 ARG A O 1
ATOM 1793 N N . HIS A 1 224 ? 11.155 -2.461 -15.833 1.00 67.25 224 HIS A N 1
ATOM 1794 C CA . HIS A 1 224 ? 10.817 -3.721 -15.175 1.00 67.25 224 HIS A CA 1
ATOM 1795 C C . HIS A 1 224 ? 10.774 -3.576 -13.656 1.00 67.25 224 HIS A C 1
ATOM 1797 O O . HIS A 1 224 ? 9.877 -4.141 -13.051 1.00 67.25 224 HIS A O 1
ATOM 1803 N N . ALA A 1 225 ? 11.663 -2.778 -13.060 1.00 72.12 225 ALA A N 1
ATOM 1804 C CA . ALA A 1 225 ? 11.634 -2.511 -11.626 1.00 72.12 225 ALA A CA 1
ATOM 1805 C C . ALA A 1 225 ? 10.328 -1.828 -11.189 1.00 72.12 225 ALA A C 1
ATOM 1807 O O . ALA A 1 225 ? 9.740 -2.254 -10.206 1.00 72.12 225 ALA A O 1
ATOM 1808 N N . LEU A 1 226 ? 9.834 -0.835 -11.938 1.00 70.06 226 LEU A N 1
ATOM 1809 C CA . LEU A 1 226 ? 8.568 -0.156 -11.620 1.00 70.06 226 LEU A CA 1
ATOM 1810 C C . LEU A 1 226 ? 7.341 -1.055 -11.816 1.00 70.06 226 LEU A C 1
ATOM 1812 O O . LEU A 1 226 ? 6.427 -1.038 -11.000 1.00 70.06 226 LEU A O 1
ATOM 1816 N N . ILE A 1 227 ? 7.316 -1.851 -12.890 1.00 73.19 227 ILE A N 1
ATOM 1817 C CA . ILE A 1 227 ? 6.235 -2.826 -13.114 1.00 73.19 227 ILE A CA 1
ATOM 1818 C C . ILE A 1 227 ? 6.233 -3.860 -11.988 1.00 73.19 227 ILE A C 1
ATOM 1820 O O . ILE A 1 227 ? 5.182 -4.161 -11.434 1.00 73.19 227 ILE A O 1
ATOM 1824 N N . GLN A 1 228 ? 7.412 -4.362 -11.624 1.00 77.19 228 GLN A N 1
ATOM 1825 C CA . GLN A 1 228 ? 7.568 -5.309 -10.532 1.00 77.19 228 GLN A CA 1
ATOM 1826 C C . GLN A 1 228 ? 7.166 -4.689 -9.188 1.00 77.19 228 GLN A C 1
ATOM 1828 O O . GLN A 1 228 ? 6.504 -5.353 -8.401 1.00 77.19 228 GLN A O 1
ATOM 1833 N N . GLU A 1 229 ? 7.501 -3.421 -8.937 1.00 79.31 229 GLU A N 1
ATOM 1834 C CA . GLU A 1 229 ? 7.075 -2.697 -7.737 1.00 79.31 229 GLU A CA 1
ATOM 1835 C C . GLU A 1 229 ? 5.546 -2.603 -7.654 1.00 79.31 229 GLU A C 1
ATOM 1837 O O . GLU A 1 229 ? 4.974 -2.919 -6.613 1.00 79.31 229 GLU A O 1
ATOM 1842 N N . GLU A 1 230 ? 4.866 -2.245 -8.746 1.00 78.81 230 GLU A N 1
ATOM 1843 C CA . GLU A 1 230 ? 3.399 -2.187 -8.779 1.00 78.81 230 GLU A CA 1
ATOM 1844 C C . GLU A 1 230 ? 2.766 -3.578 -8.601 1.00 78.81 230 GLU A C 1
ATOM 1846 O O . GLU A 1 230 ? 1.824 -3.749 -7.822 1.00 78.81 230 GLU A O 1
ATOM 1851 N N . GLU A 1 231 ? 3.302 -4.602 -9.269 1.00 83.50 231 GLU A N 1
ATOM 1852 C CA . GLU A 1 231 ? 2.859 -5.989 -9.097 1.00 83.50 231 GLU A CA 1
ATOM 1853 C C . GLU A 1 231 ? 3.041 -6.468 -7.650 1.00 83.50 231 GLU A C 1
ATOM 1855 O O . GLU A 1 231 ? 2.142 -7.105 -7.082 1.00 83.50 231 GLU A O 1
ATOM 1860 N N . ASP A 1 232 ? 4.171 -6.124 -7.030 1.00 84.69 232 ASP A N 1
ATOM 1861 C CA . ASP A 1 232 ? 4.456 -6.420 -5.633 1.00 84.69 232 ASP A CA 1
ATOM 1862 C C . ASP A 1 232 ? 3.499 -5.653 -4.712 1.00 84.69 232 ASP A C 1
ATOM 1864 O O . ASP A 1 232 ? 2.945 -6.252 -3.793 1.00 84.69 232 ASP A O 1
ATOM 1868 N N . LEU A 1 233 ? 3.191 -4.377 -4.973 1.00 85.75 233 LEU A N 1
ATOM 1869 C CA . LEU A 1 233 ? 2.195 -3.611 -4.210 1.00 85.75 233 LEU A CA 1
ATOM 1870 C C . LEU A 1 233 ? 0.809 -4.261 -4.263 1.00 85.75 233 LEU A C 1
ATOM 1872 O O . LEU A 1 233 ? 0.162 -4.432 -3.221 1.00 85.75 233 LEU A O 1
ATOM 1876 N N . VAL A 1 234 ? 0.349 -4.661 -5.451 1.00 86.94 234 VAL A N 1
ATOM 1877 C CA . VAL A 1 234 ? -0.937 -5.350 -5.627 1.00 86.94 234 VAL A CA 1
ATOM 1878 C C . VAL A 1 234 ? -0.944 -6.680 -4.871 1.00 86.94 234 VAL A C 1
ATOM 1880 O O . VAL A 1 234 ? -1.913 -6.981 -4.164 1.00 86.94 234 VAL A O 1
ATOM 1883 N N . ARG A 1 235 ? 0.133 -7.468 -4.959 1.00 87.50 235 ARG A N 1
ATOM 1884 C CA . ARG A 1 235 ? 0.264 -8.745 -4.240 1.00 87.50 235 ARG A CA 1
ATOM 1885 C C . ARG A 1 235 ? 0.297 -8.543 -2.722 1.00 87.50 235 ARG A C 1
ATOM 1887 O O . ARG A 1 235 ? -0.417 -9.232 -1.994 1.00 87.50 235 ARG A O 1
ATOM 1894 N N . ASN A 1 236 ? 1.042 -7.554 -2.242 1.00 89.88 236 ASN A N 1
ATOM 1895 C CA . ASN A 1 236 ? 1.160 -7.221 -0.824 1.00 89.88 236 ASN A CA 1
ATOM 1896 C C . ASN A 1 236 ? -0.198 -6.803 -0.242 1.00 89.88 236 ASN A C 1
ATOM 1898 O O . ASN A 1 236 ? -0.591 -7.275 0.825 1.00 89.88 236 ASN A O 1
ATOM 1902 N N . ARG A 1 237 ? -0.974 -5.992 -0.976 1.00 91.81 237 ARG A N 1
ATOM 1903 C CA . ARG A 1 237 ? -2.347 -5.627 -0.586 1.00 91.81 237 ARG A CA 1
ATOM 1904 C C . ARG A 1 237 ? -3.260 -6.846 -0.461 1.00 91.81 237 ARG A C 1
ATOM 1906 O O . ARG A 1 237 ? -4.049 -6.908 0.482 1.00 91.81 237 ARG A O 1
ATOM 1913 N N . LYS A 1 238 ? -3.155 -7.822 -1.373 1.00 93.62 238 LYS A N 1
ATOM 1914 C CA . LYS A 1 238 ? -3.923 -9.078 -1.279 1.00 93.62 238 LYS A CA 1
ATOM 1915 C C . LYS A 1 238 ? -3.575 -9.849 -0.010 1.00 93.62 238 LYS A C 1
ATOM 1917 O O . LYS A 1 238 ? -4.485 -10.283 0.690 1.00 93.62 238 LYS A O 1
ATOM 1922 N N . VAL A 1 239 ? -2.289 -9.966 0.320 1.00 94.62 239 VAL A N 1
ATOM 1923 C CA . VAL A 1 239 ? -1.844 -10.642 1.546 1.00 94.62 239 VAL A CA 1
ATOM 1924 C C . VAL A 1 239 ? -2.411 -9.958 2.785 1.00 94.62 239 VAL A C 1
ATOM 1926 O O . VAL A 1 239 ? -3.066 -10.615 3.589 1.00 94.62 239 VAL A O 1
ATOM 1929 N N . VAL A 1 240 ? -2.243 -8.638 2.912 1.00 95.00 240 VAL A N 1
ATOM 1930 C CA . VAL A 1 240 ? -2.769 -7.878 4.059 1.00 95.00 240 VAL A CA 1
ATOM 1931 C C . VAL A 1 240 ? -4.287 -8.033 4.180 1.00 95.00 240 VAL A C 1
ATOM 1933 O O . VAL A 1 240 ? -4.804 -8.197 5.284 1.00 95.00 240 VAL A O 1
ATOM 1936 N N . LYS A 1 241 ? -5.013 -8.050 3.055 1.00 95.38 241 LYS A N 1
ATOM 1937 C CA . LYS A 1 241 ? -6.458 -8.303 3.048 1.00 95.38 241 LYS A CA 1
ATOM 1938 C C . LYS A 1 241 ? -6.802 -9.681 3.620 1.00 95.38 241 LYS A C 1
ATOM 1940 O O . LYS A 1 241 ? -7.678 -9.762 4.475 1.00 95.38 241 LYS A O 1
ATOM 1945 N N . ILE A 1 242 ? -6.096 -10.734 3.202 1.00 95.00 242 ILE A N 1
ATOM 1946 C CA . ILE A 1 242 ? -6.306 -12.092 3.728 1.00 95.00 242 ILE A CA 1
ATOM 1947 C C . ILE A 1 242 ? -6.044 -12.132 5.239 1.00 95.00 242 ILE A C 1
ATOM 1949 O O . ILE A 1 242 ? -6.863 -12.659 5.988 1.00 95.00 242 ILE A O 1
ATOM 1953 N N . LEU A 1 243 ? -4.947 -11.523 5.704 1.00 95.94 243 LEU A N 1
ATOM 1954 C CA . LEU A 1 243 ? -4.621 -11.453 7.133 1.00 95.94 243 LEU A CA 1
ATOM 1955 C C . LEU A 1 243 ? -5.714 -10.729 7.935 1.00 95.94 243 LEU A C 1
ATOM 1957 O O . LEU A 1 243 ? -6.140 -11.213 8.984 1.00 95.94 243 LEU A O 1
ATOM 1961 N N . LEU A 1 244 ? -6.223 -9.604 7.426 1.00 95.75 244 LEU A N 1
ATOM 1962 C CA . LEU A 1 244 ? -7.337 -8.883 8.044 1.00 95.75 244 LEU A CA 1
ATOM 1963 C C . LEU A 1 244 ? -8.629 -9.706 8.066 1.00 95.75 244 LEU A C 1
ATOM 1965 O O . LEU A 1 244 ? -9.376 -9.631 9.040 1.00 95.75 244 LEU A O 1
ATOM 1969 N N . ASP A 1 245 ? -8.914 -10.488 7.027 1.00 95.31 245 ASP A N 1
ATOM 1970 C CA . ASP A 1 245 ? -10.117 -11.323 6.974 1.00 95.31 245 ASP A CA 1
ATOM 1971 C C . ASP A 1 245 ? -10.039 -12.508 7.952 1.00 95.31 245 ASP A C 1
ATOM 1973 O O . ASP A 1 245 ? -11.034 -12.823 8.616 1.00 95.31 245 ASP A O 1
ATOM 1977 N N . ILE A 1 246 ? -8.853 -13.092 8.152 1.00 95.44 246 ILE A N 1
ATOM 1978 C CA . ILE A 1 246 ? -8.610 -14.071 9.225 1.00 95.44 246 ILE A CA 1
ATOM 1979 C C . ILE A 1 246 ? -8.831 -13.416 10.594 1.00 95.44 246 ILE A C 1
ATOM 1981 O O . ILE A 1 246 ? -9.574 -13.955 11.415 1.00 95.44 246 ILE A O 1
ATOM 1985 N N . THR A 1 247 ? -8.280 -12.217 10.820 1.00 95.25 247 THR A N 1
ATOM 1986 C CA . THR A 1 247 ? -8.498 -11.448 12.058 1.00 95.25 247 THR A CA 1
ATOM 1987 C C . THR A 1 247 ? -9.985 -11.200 12.317 1.00 95.25 247 THR A C 1
ATOM 1989 O O . THR A 1 247 ? -10.482 -11.450 13.415 1.00 95.25 247 THR A O 1
ATOM 1992 N N . LYS A 1 248 ? -10.744 -10.755 11.310 1.00 94.62 248 LYS A N 1
ATOM 1993 C CA . LYS A 1 248 ? -12.199 -10.568 11.447 1.00 94.62 248 LYS A CA 1
ATOM 1994 C C . LYS A 1 248 ? -12.905 -11.869 11.811 1.00 94.62 248 LYS A C 1
ATOM 1996 O O . LYS A 1 248 ? -13.813 -11.844 12.638 1.00 94.62 248 LYS A O 1
ATOM 2001 N N . THR A 1 249 ? -12.503 -12.979 11.199 1.00 94.81 249 THR A N 1
ATOM 2002 C CA . THR A 1 249 ? -13.112 -14.294 11.425 1.00 94.81 249 THR A CA 1
ATOM 2003 C C . THR A 1 249 ? -12.886 -14.762 12.859 1.00 94.81 249 THR A C 1
ATOM 2005 O O . THR A 1 249 ? -13.853 -15.092 13.542 1.00 94.81 249 THR A O 1
ATOM 2008 N N . LEU A 1 250 ? -11.644 -14.699 13.346 1.00 94.06 250 LEU A N 1
ATOM 2009 C CA . LEU A 1 250 ? -11.302 -15.047 14.728 1.00 94.06 250 LEU A CA 1
ATOM 2010 C C . LEU A 1 250 ? -12.068 -14.187 15.732 1.00 94.06 250 LEU A C 1
ATOM 2012 O O . LEU A 1 250 ? -12.711 -14.719 16.634 1.00 94.06 250 LEU A O 1
ATOM 2016 N N . ARG A 1 251 ? -12.088 -12.863 15.521 1.00 91.56 251 ARG A N 1
ATOM 2017 C CA . ARG A 1 251 ? -12.851 -11.936 16.365 1.00 91.56 251 ARG A CA 1
ATOM 2018 C C . ARG A 1 251 ? -14.341 -12.279 16.374 1.00 91.56 251 ARG A C 1
ATOM 2020 O O . ARG A 1 251 ? -14.945 -12.312 17.439 1.00 91.56 251 ARG A O 1
ATOM 2027 N N . ARG A 1 252 ? -14.943 -12.502 15.201 1.00 91.62 252 ARG A N 1
ATOM 2028 C CA . ARG A 1 252 ? -16.383 -12.777 15.071 1.00 91.62 252 ARG A CA 1
ATOM 2029 C C . ARG A 1 252 ? -16.789 -14.066 15.783 1.00 91.62 252 ARG A C 1
ATOM 2031 O O . ARG A 1 252 ? -17.897 -14.128 16.295 1.00 91.62 252 ARG A O 1
ATOM 2038 N N . GLN A 1 253 ? -15.907 -15.061 15.804 1.00 93.25 253 GLN A N 1
ATOM 2039 C CA . GLN A 1 253 ? -16.139 -16.343 16.472 1.00 93.25 253 GLN A CA 1
ATOM 2040 C C . GLN A 1 253 ? -15.713 -16.345 17.949 1.00 93.25 253 GLN A C 1
ATOM 2042 O O . GLN A 1 253 ? -15.887 -17.351 18.625 1.00 93.25 253 GLN A O 1
ATOM 2047 N N . GLY A 1 254 ? -15.131 -15.252 18.458 1.00 90.62 254 GLY A N 1
ATOM 2048 C CA . GLY A 1 254 ? -14.601 -15.200 19.824 1.00 90.62 254 GLY A CA 1
ATOM 2049 C C . GLY A 1 254 ? -13.397 -16.120 20.053 1.00 90.62 254 GLY A C 1
ATOM 2050 O O . GLY A 1 254 ? -13.123 -16.504 21.186 1.00 90.62 254 GLY A O 1
ATOM 2051 N N . VAL A 1 255 ? -12.677 -16.491 18.992 1.00 91.88 255 VAL A N 1
ATOM 2052 C CA . VAL A 1 255 ? -11.535 -17.406 19.078 1.00 91.88 255 VAL A CA 1
ATOM 2053 C C . VAL A 1 255 ? -10.276 -16.622 19.434 1.00 91.88 255 VAL A C 1
ATOM 2055 O O . VAL A 1 255 ? -9.979 -15.583 18.838 1.00 91.88 255 VAL A O 1
ATOM 2058 N N . ALA A 1 256 ? -9.515 -17.133 20.402 1.00 90.56 256 ALA A N 1
ATOM 2059 C CA . ALA A 1 256 ? -8.251 -16.533 20.809 1.00 90.56 256 ALA A CA 1
ATOM 2060 C C . ALA A 1 256 ? -7.264 -16.491 19.635 1.00 90.56 256 ALA A C 1
ATOM 2062 O O . ALA A 1 256 ? -7.123 -17.461 18.897 1.00 90.56 256 ALA A O 1
ATOM 2063 N N . PHE A 1 257 ? -6.556 -15.378 19.468 1.00 90.69 257 PHE A N 1
ATOM 2064 C CA . PHE A 1 257 ? -5.590 -15.209 18.379 1.00 90.69 257 PHE A CA 1
ATOM 2065 C C . PHE A 1 257 ? -4.266 -15.924 18.654 1.00 90.69 257 PHE A C 1
ATOM 2067 O O . PHE A 1 257 ? -3.661 -16.483 17.737 1.00 90.69 257 PHE A O 1
ATOM 2074 N N . ARG A 1 258 ? -3.841 -15.903 19.921 1.00 86.19 258 ARG A N 1
ATOM 2075 C CA . ARG A 1 258 ? -2.532 -16.355 20.402 1.00 86.19 258 ARG A CA 1
ATOM 2076 C C . ARG A 1 258 ? -2.644 -17.629 21.225 1.00 86.19 258 ARG A C 1
ATOM 2078 O O . ARG A 1 258 ? -3.682 -17.876 21.838 1.00 86.19 258 ARG A O 1
ATOM 2085 N N . GLY A 1 259 ? -1.560 -18.398 21.238 1.00 79.00 259 GLY A N 1
ATOM 2086 C CA . GLY A 1 259 ? -1.368 -19.536 22.132 1.00 79.00 259 GLY A CA 1
ATOM 2087 C C . GLY A 1 259 ? -0.743 -19.105 23.460 1.00 79.00 259 GLY A C 1
ATOM 2088 O O . GLY A 1 259 ? -0.437 -17.930 23.672 1.00 79.00 259 GLY A O 1
ATOM 2089 N N . HIS A 1 260 ? -0.547 -20.051 24.377 1.00 71.81 260 HIS A N 1
ATOM 2090 C CA . HIS A 1 260 ? 0.255 -19.806 25.575 1.00 71.81 260 HIS A CA 1
ATOM 2091 C C . HIS A 1 260 ? 1.749 -19.861 25.228 1.00 71.81 260 HIS A C 1
ATOM 2093 O O . HIS A 1 260 ? 2.243 -20.881 24.757 1.00 71.81 260 HIS A O 1
ATOM 2099 N N . GLY A 1 261 ? 2.469 -18.764 25.476 1.00 69.25 261 GLY A N 1
ATOM 2100 C CA . GLY A 1 261 ? 3.919 -18.673 25.285 1.00 69.25 261 GLY A CA 1
ATOM 2101 C C . GLY A 1 261 ? 4.335 -18.209 23.887 1.00 69.25 261 GLY A C 1
ATOM 2102 O O . GLY A 1 261 ? 4.758 -17.065 23.743 1.00 69.25 261 GLY A O 1
ATOM 2103 N N . ASP A 1 262 ? 4.236 -19.082 22.878 1.00 68.19 262 ASP A N 1
ATOM 2104 C CA . ASP A 1 262 ? 4.689 -18.800 21.504 1.00 68.19 262 ASP A CA 1
ATOM 2105 C C . ASP A 1 262 ? 3.511 -18.444 20.579 1.00 68.19 262 ASP A C 1
ATOM 2107 O O . ASP A 1 262 ? 2.566 -19.218 20.402 1.00 68.19 262 ASP A O 1
ATOM 2111 N N . ASP A 1 263 ? 3.595 -17.279 19.933 1.00 73.25 263 ASP A N 1
ATOM 2112 C CA . ASP A 1 263 ? 2.641 -16.825 18.917 1.00 73.25 263 ASP A CA 1
ATOM 2113 C C . ASP A 1 263 ? 2.537 -17.794 17.727 1.00 73.25 263 ASP A C 1
ATOM 2115 O O . ASP A 1 263 ? 1.512 -17.802 17.040 1.00 73.25 263 ASP A O 1
ATOM 2119 N N . LYS A 1 264 ? 3.563 -18.622 17.479 1.00 82.25 264 LYS A N 1
ATOM 2120 C CA . LYS A 1 264 ? 3.553 -19.629 16.406 1.00 82.25 264 LYS A CA 1
ATOM 2121 C C . LYS A 1 264 ? 2.489 -20.702 16.605 1.00 82.25 264 LYS A C 1
ATOM 2123 O O . LYS A 1 264 ? 1.920 -21.171 15.624 1.00 82.25 264 LYS A O 1
ATOM 2128 N N . GLU A 1 265 ? 2.161 -21.035 17.847 1.00 84.69 265 GLU A N 1
ATOM 2129 C CA . GLU A 1 265 ? 1.091 -21.989 18.172 1.00 84.69 265 GLU A CA 1
ATOM 2130 C C . GLU A 1 265 ? -0.274 -21.301 18.335 1.00 84.69 265 GLU A C 1
ATOM 2132 O O . GLU A 1 265 ? -1.280 -21.935 18.646 1.00 84.69 265 GLU A O 1
ATOM 2137 N N . GLY A 1 266 ? -0.343 -19.987 18.104 1.00 90.19 266 GLY A N 1
ATOM 2138 C CA . GLY A 1 266 ? -1.597 -19.250 18.096 1.00 90.19 266 GLY A CA 1
ATOM 2139 C C . GLY A 1 266 ? -2.477 -19.587 16.896 1.00 90.19 266 GLY A C 1
ATOM 2140 O O . GLY A 1 266 ? -1.993 -19.800 15.781 1.00 90.19 266 GLY A O 1
ATOM 2141 N N . ASN A 1 267 ? -3.797 -19.549 17.100 1.00 92.94 267 ASN A N 1
ATOM 2142 C CA . ASN A 1 267 ? -4.772 -19.817 16.040 1.00 92.94 267 ASN A CA 1
ATOM 2143 C C . ASN A 1 267 ? -4.564 -18.912 14.820 1.00 92.94 267 ASN A C 1
ATOM 2145 O O . ASN A 1 267 ? -4.695 -19.376 13.690 1.00 92.94 267 ASN A O 1
ATOM 2149 N N . PHE A 1 268 ? -4.202 -17.638 15.021 1.00 94.38 268 PHE A N 1
ATOM 2150 C CA . PHE A 1 268 ? -3.915 -16.731 13.909 1.00 94.38 268 PHE A CA 1
ATOM 2151 C C . PHE A 1 268 ? -2.768 -17.256 13.042 1.00 94.38 268 PHE A C 1
ATOM 2153 O O . PHE A 1 268 ? -2.926 -17.402 11.831 1.00 94.38 268 PHE A O 1
ATOM 2160 N N . HIS A 1 269 ? -1.639 -17.604 13.660 1.00 93.75 269 HIS A N 1
ATOM 2161 C CA . HIS A 1 269 ? -0.472 -18.117 12.951 1.00 93.75 269 HIS A CA 1
ATOM 2162 C C . HIS A 1 269 ? -0.790 -19.420 12.211 1.00 93.75 269 HIS A C 1
ATOM 2164 O O . HIS A 1 269 ? -0.535 -19.530 11.010 1.00 93.75 269 HIS A O 1
ATOM 2170 N N . GLN A 1 270 ? -1.408 -20.381 12.899 1.00 93.25 270 GLN A N 1
ATOM 2171 C CA . GLN A 1 270 ? -1.724 -21.697 12.343 1.00 93.25 270 GLN A CA 1
ATOM 2172 C C . GLN A 1 270 ? -2.712 -21.615 11.171 1.00 93.25 270 GLN A C 1
ATOM 2174 O O . GLN A 1 270 ? -2.522 -22.279 10.148 1.00 93.25 270 GLN A O 1
ATOM 2179 N N . ILE A 1 271 ? -3.732 -20.754 11.258 1.00 94.94 271 ILE A N 1
ATOM 2180 C CA . ILE A 1 271 ? -4.684 -20.536 10.159 1.00 94.94 271 ILE A CA 1
ATOM 2181 C C . ILE A 1 271 ? -3.992 -19.880 8.965 1.00 94.94 271 ILE A C 1
ATOM 2183 O O . ILE A 1 271 ? -4.195 -20.321 7.833 1.00 94.94 271 ILE A O 1
ATOM 2187 N N . VAL A 1 272 ? -3.149 -18.868 9.193 1.00 95.62 272 VAL A N 1
ATOM 2188 C CA . VAL A 1 272 ? -2.411 -18.211 8.107 1.00 95.62 272 VAL A CA 1
ATOM 2189 C C . VAL A 1 272 ? -1.475 -19.199 7.409 1.00 95.62 272 VAL A C 1
ATOM 2191 O O . VAL A 1 272 ? -1.482 -19.280 6.179 1.00 95.62 272 VAL A O 1
ATOM 2194 N N . MET A 1 273 ? -0.723 -19.998 8.169 1.00 94.44 273 MET A N 1
ATOM 2195 C CA . MET A 1 273 ? 0.155 -21.033 7.615 1.00 94.44 273 MET A CA 1
ATOM 2196 C C . MET A 1 273 ? -0.632 -22.123 6.881 1.00 94.44 273 MET A C 1
ATOM 2198 O O . MET A 1 273 ? -0.198 -22.607 5.834 1.00 94.44 273 MET A O 1
ATOM 2202 N N . SER A 1 274 ?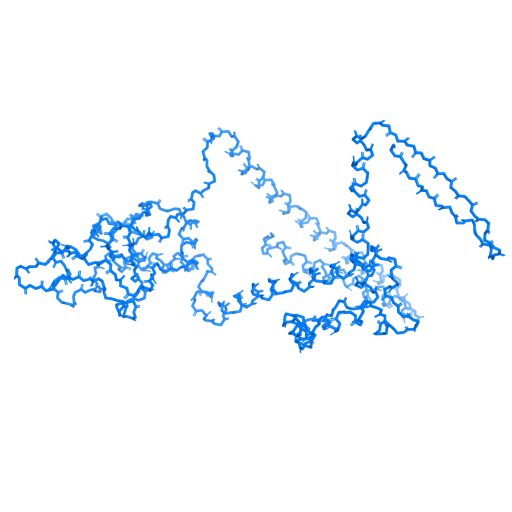 -1.822 -22.474 7.375 1.00 94.56 274 SER A N 1
ATOM 2203 C CA . SER A 1 274 ? -2.731 -23.388 6.686 1.00 94.56 274 SER A CA 1
ATOM 2204 C C . SER A 1 274 ? -3.206 -22.822 5.349 1.00 94.56 274 SER A C 1
ATOM 2206 O O . SER A 1 274 ? -3.112 -23.502 4.326 1.00 94.56 274 SER A O 1
ATOM 2208 N N . MET A 1 275 ? -3.633 -21.557 5.322 1.00 94.12 275 MET A N 1
ATOM 2209 C CA . MET A 1 275 ? -4.026 -20.871 4.090 1.00 94.12 275 MET A CA 1
ATOM 2210 C C . MET A 1 275 ? -2.862 -20.719 3.109 1.00 94.12 275 MET A C 1
ATOM 2212 O O . MET A 1 275 ? -3.064 -20.863 1.904 1.00 94.12 275 MET A O 1
ATOM 2216 N N . ALA A 1 276 ? -1.639 -20.500 3.594 1.00 95.12 276 ALA A N 1
ATOM 2217 C CA . ALA A 1 276 ? -0.450 -20.395 2.752 1.00 95.12 276 ALA A CA 1
ATOM 2218 C C . ALA A 1 276 ? -0.150 -21.678 1.957 1.00 95.12 276 ALA A C 1
ATOM 2220 O O . ALA A 1 276 ? 0.502 -21.608 0.918 1.00 95.12 276 ALA A O 1
ATOM 2221 N N . ARG A 1 277 ? -0.657 -22.846 2.379 1.00 93.94 277 ARG A N 1
ATOM 2222 C CA . ARG A 1 277 ? -0.541 -24.084 1.587 1.00 93.94 277 ARG A CA 1
ATOM 2223 C C . ARG A 1 277 ? -1.377 -24.055 0.306 1.00 93.94 277 ARG A C 1
ATOM 2225 O O . ARG A 1 277 ? -0.984 -24.682 -0.673 1.00 93.94 277 ARG A O 1
ATOM 2232 N N . TYR A 1 278 ? -2.486 -23.317 0.309 1.00 92.81 278 TYR A N 1
ATOM 2233 C CA . TYR A 1 278 ? -3.460 -23.286 -0.788 1.00 92.81 278 TYR A CA 1
ATOM 2234 C C . TYR A 1 278 ? -3.503 -21.947 -1.532 1.00 92.81 278 TYR A C 1
ATOM 2236 O O . TYR A 1 278 ? -4.017 -21.881 -2.644 1.00 92.81 278 TYR A O 1
ATOM 2244 N N . CYS A 1 279 ? -2.958 -20.880 -0.947 1.00 93.12 279 CYS A N 1
ATOM 2245 C CA . CYS A 1 279 ? -2.913 -19.550 -1.543 1.00 93.12 279 CYS A CA 1
ATOM 2246 C C . CYS A 1 279 ? -1.503 -19.250 -2.088 1.00 93.12 279 CYS A C 1
ATOM 2248 O O . CYS A 1 279 ? -0.578 -19.052 -1.292 1.00 93.12 279 CYS A O 1
ATOM 2250 N N . PRO A 1 280 ? -1.320 -19.163 -3.423 1.00 91.88 280 PRO A N 1
ATOM 2251 C CA . PRO A 1 280 ? -0.019 -18.871 -4.025 1.00 91.88 280 PRO A CA 1
ATOM 2252 C C . PRO A 1 280 ? 0.579 -17.538 -3.564 1.00 91.88 280 PRO A C 1
ATOM 2254 O O . PRO A 1 280 ? 1.780 -17.470 -3.314 1.00 91.88 280 PRO A O 1
ATOM 2257 N N . ASP A 1 281 ? -0.251 -16.504 -3.390 1.00 91.12 281 ASP A N 1
ATOM 2258 C CA . ASP A 1 281 ? 0.195 -15.178 -2.949 1.00 91.12 281 ASP A CA 1
ATOM 2259 C C . ASP A 1 281 ? 0.766 -15.218 -1.520 1.00 91.12 281 ASP A C 1
ATOM 2261 O O . ASP A 1 281 ? 1.830 -14.653 -1.267 1.00 91.12 281 ASP A O 1
ATOM 2265 N N . LEU A 1 282 ? 0.115 -15.937 -0.593 1.00 93.69 282 LEU A N 1
ATOM 2266 C CA . LEU A 1 282 ? 0.633 -16.145 0.767 1.00 93.69 282 LEU A CA 1
ATOM 2267 C C . LEU A 1 282 ? 1.881 -17.032 0.774 1.00 93.69 282 LEU A C 1
ATOM 2269 O O . LEU A 1 282 ? 2.839 -16.740 1.487 1.00 93.69 282 LEU A O 1
ATOM 2273 N N . LYS A 1 283 ? 1.899 -18.097 -0.036 1.00 94.12 283 LYS A N 1
ATOM 2274 C CA . LYS A 1 283 ? 3.070 -18.972 -0.165 1.00 94.12 283 LYS A CA 1
ATOM 2275 C C . LYS A 1 283 ? 4.293 -18.181 -0.622 1.00 94.12 283 LYS A C 1
ATOM 2277 O O . LYS A 1 283 ? 5.344 -18.253 0.013 1.00 94.12 283 LYS A O 1
ATOM 2282 N N . PHE A 1 284 ? 4.126 -17.388 -1.681 1.00 91.69 284 PHE A N 1
ATOM 2283 C CA . PHE A 1 284 ? 5.148 -16.477 -2.186 1.00 91.69 284 PHE A CA 1
ATOM 2284 C C . PHE A 1 284 ? 5.541 -15.440 -1.130 1.00 91.69 284 PHE A C 1
ATOM 2286 O O . PHE A 1 284 ? 6.721 -15.119 -0.970 1.00 91.69 284 PHE A O 1
ATOM 2293 N N . TRP A 1 285 ? 4.561 -14.928 -0.378 1.00 92.94 285 TRP A N 1
ATOM 2294 C CA . TRP A 1 285 ? 4.806 -13.933 0.655 1.00 92.94 285 TRP A CA 1
ATOM 2295 C C . TRP A 1 285 ? 5.760 -14.425 1.736 1.00 92.94 285 TRP A C 1
ATOM 2297 O O . TRP A 1 285 ? 6.678 -13.696 2.107 1.00 92.94 285 TRP A O 1
ATOM 2307 N N . PHE A 1 286 ? 5.583 -15.660 2.200 1.00 92.19 286 PHE A N 1
ATOM 2308 C CA . PHE A 1 286 ? 6.460 -16.236 3.213 1.00 92.19 286 PHE A CA 1
ATOM 2309 C C . PHE A 1 286 ? 7.795 -16.715 2.638 1.00 92.19 286 PHE A C 1
ATOM 2311 O O . PHE A 1 286 ? 8.825 -16.533 3.290 1.00 92.19 286 PHE A O 1
ATOM 2318 N N . SER A 1 287 ? 7.827 -17.238 1.406 1.00 90.62 287 SER A N 1
ATOM 2319 C CA . SER A 1 287 ? 9.081 -17.681 0.779 1.00 90.62 287 SER A CA 1
ATOM 2320 C C . SER A 1 287 ? 10.046 -16.530 0.478 1.00 90.62 287 SER A C 1
ATOM 2322 O O . SER A 1 287 ? 11.257 -16.730 0.482 1.00 90.62 287 SER A O 1
ATOM 2324 N N . THR A 1 288 ? 9.529 -15.321 0.242 1.00 89.44 288 THR A N 1
ATOM 2325 C CA . THR A 1 288 ? 10.333 -14.128 -0.087 1.00 89.44 288 THR A CA 1
ATOM 2326 C C . THR A 1 288 ? 10.621 -13.220 1.107 1.00 89.44 288 THR A C 1
ATOM 2328 O O . THR A 1 288 ? 11.212 -12.158 0.935 1.00 89.44 288 THR A O 1
ATOM 2331 N N . THR A 1 289 ? 10.280 -13.637 2.332 1.00 88.19 289 THR A N 1
ATOM 2332 C CA . THR A 1 289 ? 10.457 -12.827 3.554 1.00 88.19 289 THR A CA 1
ATOM 2333 C C . THR A 1 289 ? 11.867 -12.239 3.674 1.00 88.19 289 THR A C 1
ATOM 2335 O O . THR A 1 289 ? 12.015 -11.044 3.902 1.00 88.19 289 THR A O 1
ATOM 2338 N N . ARG A 1 290 ? 12.910 -13.052 3.450 1.00 85.62 290 ARG A N 1
ATOM 2339 C CA . ARG A 1 290 ? 14.321 -12.631 3.565 1.00 85.62 290 ARG A CA 1
ATOM 2340 C C . ARG A 1 290 ? 14.768 -11.619 2.506 1.00 85.62 290 ARG A C 1
ATOM 2342 O O . ARG A 1 290 ? 15.797 -10.983 2.685 1.00 85.62 290 ARG A O 1
ATOM 2349 N N . MET A 1 291 ? 14.024 -11.490 1.410 1.00 83.69 291 MET A N 1
ATOM 2350 C CA . MET A 1 291 ? 14.333 -10.560 0.319 1.00 83.69 291 MET A CA 1
ATOM 2351 C C . MET A 1 291 ? 13.762 -9.161 0.572 1.00 83.69 291 MET A C 1
ATOM 2353 O O . MET A 1 291 ? 14.068 -8.232 -0.170 1.00 83.69 291 MET A O 1
ATOM 2357 N N . ARG A 1 292 ? 12.920 -8.995 1.600 1.00 82.44 292 ARG A N 1
ATOM 2358 C CA . ARG A 1 292 ? 12.274 -7.719 1.912 1.00 82.44 292 ARG A CA 1
ATOM 2359 C C . ARG A 1 292 ? 13.044 -6.940 2.969 1.00 82.44 292 ARG A C 1
ATOM 2361 O O . ARG A 1 292 ? 13.560 -7.549 3.912 1.00 82.44 292 ARG A O 1
ATOM 2368 N N . PRO A 1 293 ? 13.019 -5.598 2.898 1.00 75.12 293 PRO A N 1
ATOM 2369 C CA . PRO A 1 293 ? 13.452 -4.762 4.006 1.00 75.12 293 PRO A CA 1
ATOM 2370 C C . PRO A 1 293 ? 12.764 -5.205 5.304 1.00 75.12 293 PRO A C 1
ATOM 2372 O O . PRO A 1 293 ? 11.552 -5.422 5.327 1.00 75.12 293 PRO A O 1
ATOM 2375 N N . TYR A 1 294 ? 13.547 -5.371 6.370 1.00 80.19 294 TYR A N 1
ATOM 2376 C CA . TYR A 1 294 ? 13.078 -5.749 7.712 1.00 80.19 294 TYR A CA 1
ATOM 2377 C C . TYR A 1 294 ? 12.423 -7.137 7.846 1.00 80.19 294 TYR A C 1
ATOM 2379 O O . TYR A 1 294 ? 11.870 -7.434 8.900 1.00 80.19 294 TYR A O 1
ATOM 2387 N N . CYS A 1 295 ? 12.492 -8.003 6.824 1.00 84.81 295 CYS A N 1
ATOM 2388 C CA . CYS A 1 295 ? 11.979 -9.381 6.887 1.00 84.81 295 CYS A CA 1
ATOM 2389 C C . CYS A 1 295 ? 10.525 -9.489 7.402 1.00 84.81 295 CYS A C 1
ATOM 2391 O O . CYS A 1 295 ? 10.187 -10.381 8.182 1.00 84.81 295 CYS A O 1
ATOM 2393 N N . VAL A 1 296 ? 9.659 -8.559 6.985 1.00 86.38 296 VAL A N 1
ATOM 2394 C CA . VAL A 1 296 ? 8.295 -8.418 7.520 1.00 86.38 296 VAL A CA 1
ATOM 2395 C C . VAL A 1 296 ? 7.403 -9.605 7.140 1.00 86.38 296 VAL A C 1
ATOM 2397 O O . VAL A 1 296 ? 7.271 -9.947 5.963 1.00 86.38 296 VAL A O 1
ATOM 2400 N N . THR A 1 297 ? 6.731 -10.187 8.140 1.00 89.12 297 THR A N 1
ATOM 2401 C CA . THR A 1 297 ? 5.777 -11.302 7.974 1.00 89.12 297 THR A CA 1
ATOM 2402 C C . THR A 1 297 ? 4.334 -10.954 8.340 1.00 89.12 297 THR A C 1
ATOM 2404 O O . THR A 1 297 ? 3.429 -11.637 7.867 1.00 89.12 297 THR A O 1
ATOM 2407 N N . TYR A 1 298 ? 4.121 -9.915 9.159 1.00 91.44 298 TYR A N 1
ATOM 2408 C CA . TYR A 1 298 ? 2.844 -9.550 9.798 1.00 91.44 298 TYR A CA 1
ATOM 2409 C C . TYR A 1 298 ? 2.230 -10.614 10.727 1.00 91.44 298 TYR A C 1
ATOM 2411 O O . TYR A 1 298 ? 1.042 -10.554 11.042 1.00 91.44 298 TYR A O 1
ATOM 2419 N N . LEU A 1 299 ? 3.022 -11.589 11.186 1.00 90.19 299 LEU A N 1
ATOM 2420 C CA . LEU A 1 299 ? 2.544 -12.645 12.090 1.00 90.19 299 LEU A CA 1
ATOM 2421 C C . LEU A 1 299 ? 2.807 -12.359 13.573 1.00 90.19 299 LEU A C 1
ATOM 2423 O O . LEU A 1 299 ? 2.300 -13.089 14.422 1.00 90.19 299 LEU A O 1
ATOM 2427 N N . SER A 1 300 ? 3.588 -11.326 13.895 1.00 88.31 300 SER A N 1
ATOM 2428 C CA . SER A 1 300 ? 3.957 -11.004 15.275 1.00 88.31 300 SER A CA 1
ATOM 2429 C C . SER A 1 300 ? 2.762 -10.522 16.099 1.00 88.31 300 SER A C 1
ATOM 2431 O O . SER A 1 300 ? 1.808 -9.949 15.564 1.00 88.31 300 SER A O 1
ATOM 2433 N N . GLN A 1 301 ? 2.850 -10.664 17.422 1.00 86.81 301 GLN A N 1
ATOM 2434 C CA . GLN A 1 301 ? 1.914 -10.065 18.373 1.00 86.81 301 GLN A CA 1
ATOM 2435 C C . GLN A 1 301 ? 1.634 -8.582 18.089 1.00 86.81 301 GLN A C 1
ATOM 2437 O O . GLN A 1 301 ? 0.479 -8.162 18.173 1.00 86.81 301 GLN A O 1
ATOM 2442 N N . GLN A 1 302 ? 2.651 -7.800 17.717 1.00 89.56 302 GLN A N 1
ATOM 2443 C CA . GLN A 1 302 ? 2.482 -6.382 17.397 1.00 89.56 302 GLN A CA 1
ATOM 2444 C C . GLN A 1 302 ? 1.570 -6.180 16.179 1.00 89.56 302 GLN A C 1
ATOM 2446 O O . GLN A 1 302 ? 0.606 -5.424 16.271 1.00 89.56 302 GLN A O 1
ATOM 2451 N N . SER A 1 303 ? 1.808 -6.900 15.078 1.00 91.12 303 SER A N 1
ATOM 2452 C CA . SER A 1 303 ? 0.953 -6.818 13.885 1.00 91.12 303 SER A CA 1
ATOM 2453 C C . SER A 1 303 ? -0.470 -7.302 14.163 1.00 91.12 303 SER A C 1
ATOM 2455 O O . SER A 1 303 ? -1.435 -6.688 13.716 1.00 91.12 303 SER A O 1
ATOM 2457 N N . GLN A 1 304 ? -0.625 -8.368 14.954 1.00 90.75 304 GLN A N 1
ATOM 2458 C CA . GLN A 1 304 ? -1.945 -8.847 15.369 1.00 90.75 304 GLN A CA 1
ATOM 2459 C C . GLN A 1 304 ? -2.708 -7.785 16.181 1.00 90.75 304 GLN A C 1
ATOM 2461 O O . GLN A 1 304 ? -3.886 -7.549 15.918 1.00 90.75 304 GLN A O 1
ATOM 2466 N N . ASN A 1 305 ? -2.043 -7.120 17.135 1.00 91.75 305 ASN A N 1
ATOM 2467 C CA . ASN A 1 305 ? -2.637 -6.026 17.911 1.00 91.75 305 ASN A CA 1
ATOM 2468 C C . ASN A 1 305 ? -3.063 -4.864 17.011 1.00 91.75 305 ASN A C 1
ATOM 2470 O O . ASN A 1 305 ? -4.174 -4.363 17.154 1.00 91.75 305 ASN A O 1
ATOM 2474 N N . GLU A 1 306 ? -2.214 -4.477 16.060 1.00 94.88 306 GLU A N 1
ATOM 2475 C CA . GLU A 1 306 ? -2.517 -3.411 15.107 1.00 94.88 306 GLU A CA 1
ATOM 2476 C C . GLU A 1 306 ? -3.757 -3.749 14.265 1.00 94.88 306 GLU A C 1
ATOM 2478 O O . GLU A 1 306 ? -4.668 -2.930 14.137 1.00 94.88 306 GLU A O 1
ATOM 2483 N N . PHE A 1 307 ? -3.867 -4.980 13.753 1.00 94.56 307 PHE A N 1
ATOM 2484 C CA . PHE A 1 307 ? -5.062 -5.414 13.023 1.00 94.56 307 PHE A CA 1
ATOM 2485 C C . PHE A 1 307 ? -6.328 -5.356 13.882 1.00 94.56 307 PHE A C 1
ATOM 2487 O O . PHE A 1 307 ? -7.374 -4.893 13.414 1.00 94.56 307 PHE A O 1
ATOM 2494 N N . ILE A 1 308 ? -6.243 -5.809 15.136 1.00 92.56 308 ILE A N 1
ATOM 2495 C CA . ILE A 1 308 ? -7.359 -5.767 16.088 1.00 92.56 308 ILE A CA 1
ATOM 2496 C C . ILE A 1 308 ? -7.773 -4.319 16.358 1.00 92.56 308 ILE A C 1
ATOM 2498 O O . ILE A 1 308 ? -8.969 -4.019 16.334 1.00 92.56 308 ILE A O 1
ATOM 2502 N N . GLU A 1 309 ? -6.812 -3.420 16.567 1.00 95.31 309 GLU A N 1
ATOM 2503 C CA . GLU A 1 309 ? -7.062 -2.005 16.827 1.00 95.31 309 GLU A CA 1
ATOM 2504 C C . GLU A 1 309 ? -7.706 -1.315 15.620 1.00 95.31 309 GLU A C 1
ATOM 2506 O O . GLU A 1 309 ? -8.719 -0.630 15.770 1.00 95.31 309 GLU A O 1
ATOM 2511 N N . LEU A 1 310 ? -7.184 -1.535 14.409 1.00 94.69 310 LEU A N 1
ATOM 2512 C CA . LEU A 1 310 ? -7.730 -0.957 13.178 1.00 94.69 310 LEU A CA 1
ATOM 2513 C C . LEU A 1 310 ? -9.181 -1.388 12.944 1.00 94.69 310 LEU A C 1
ATOM 2515 O O . LEU A 1 310 ? -10.044 -0.554 12.652 1.00 94.69 310 LEU A O 1
ATOM 2519 N N . ILE A 1 311 ? -9.473 -2.681 13.114 1.00 92.81 311 ILE A N 1
ATOM 2520 C CA . ILE A 1 311 ? -10.839 -3.205 12.999 1.00 92.81 311 ILE A CA 1
ATOM 2521 C C . ILE A 1 311 ? -11.716 -2.652 14.124 1.00 92.81 311 ILE A C 1
ATOM 2523 O O . ILE A 1 311 ? -12.836 -2.217 13.861 1.00 92.81 311 ILE A O 1
ATOM 2527 N N . GLY A 1 312 ? -11.215 -2.625 15.362 1.00 93.38 312 GLY A N 1
ATOM 2528 C CA . GLY A 1 312 ? -11.922 -2.078 16.518 1.00 93.38 312 GLY A CA 1
ATOM 2529 C C . GLY A 1 312 ? -12.320 -0.619 16.314 1.00 93.38 312 GLY A C 1
ATOM 2530 O O . GLY A 1 312 ? -13.487 -0.275 16.487 1.00 93.38 312 GLY A O 1
ATOM 2531 N N . ARG A 1 313 ? -11.390 0.211 15.835 1.00 95.88 313 ARG A N 1
ATOM 2532 C CA . ARG A 1 313 ? -11.615 1.626 15.521 1.00 95.88 313 ARG A CA 1
ATOM 2533 C C . ARG A 1 313 ? -12.664 1.803 14.426 1.00 95.88 313 ARG A C 1
ATOM 2535 O O . ARG A 1 313 ? -13.506 2.691 14.524 1.00 95.88 313 ARG A O 1
ATOM 2542 N N . GLN A 1 314 ? -12.647 0.961 13.392 1.00 94.25 314 GLN A N 1
ATOM 2543 C CA . GLN A 1 314 ? -13.639 1.028 12.319 1.00 94.25 314 GLN A CA 1
ATOM 2544 C C . GLN A 1 314 ? -15.039 0.618 12.796 1.00 94.25 314 GLN A C 1
ATOM 2546 O O . GLN A 1 314 ? -16.020 1.270 12.440 1.00 94.25 314 GLN A O 1
ATOM 2551 N N . VAL A 1 315 ? -15.134 -0.428 13.625 1.00 93.44 315 VAL A N 1
ATOM 2552 C CA . VAL A 1 315 ? -16.398 -0.846 14.251 1.00 93.44 315 VAL A CA 1
ATOM 2553 C C . VAL A 1 315 ? -16.924 0.257 15.163 1.00 93.44 315 VAL A C 1
ATOM 2555 O O . VAL A 1 315 ? -18.079 0.641 15.029 1.00 93.44 315 VAL A O 1
ATOM 2558 N N . GLN A 1 316 ? -16.077 0.831 16.020 1.00 95.06 316 GLN A N 1
ATOM 2559 C CA . GLN A 1 316 ? -16.459 1.928 16.908 1.00 95.06 316 GLN A CA 1
ATOM 2560 C C . GLN A 1 316 ? -16.970 3.136 16.117 1.00 95.06 316 GLN A C 1
ATOM 2562 O O . GLN A 1 316 ? -18.035 3.654 16.425 1.00 95.06 316 GLN A O 1
ATOM 2567 N N . LYS A 1 317 ? -16.268 3.552 15.053 1.00 95.94 317 LYS A N 1
ATOM 2568 C CA . LYS A 1 317 ? -16.726 4.641 14.174 1.00 95.94 317 LYS A CA 1
ATOM 2569 C C . LYS A 1 317 ? -18.110 4.367 13.588 1.00 95.94 317 LYS A C 1
ATOM 2571 O O . LYS A 1 317 ? -18.930 5.280 13.527 1.00 95.94 317 LYS A O 1
ATOM 2576 N N . ARG A 1 318 ? -18.362 3.128 13.158 1.00 94.94 318 ARG A N 1
ATOM 2577 C CA . ARG A 1 318 ? -19.654 2.719 12.603 1.00 94.94 318 ARG A CA 1
ATOM 2578 C C . ARG A 1 318 ? -20.757 2.741 13.661 1.00 94.94 318 ARG A C 1
ATOM 2580 O O . ARG A 1 318 ? -21.773 3.380 13.428 1.00 94.94 318 ARG A O 1
ATOM 2587 N N . VAL A 1 319 ? -20.524 2.136 14.823 1.00 93.38 319 VAL A N 1
ATOM 2588 C CA . VAL A 1 319 ? -21.484 2.124 15.939 1.00 93.38 319 VAL A CA 1
ATOM 2589 C C . VAL A 1 319 ? -21.792 3.548 16.408 1.00 93.38 319 VAL A C 1
ATOM 2591 O O . VAL A 1 319 ? -22.950 3.906 16.565 1.00 93.38 319 VAL A O 1
ATOM 2594 N N . THR A 1 320 ? -20.781 4.411 16.549 1.00 93.38 320 THR A N 1
ATOM 2595 C CA . THR A 1 320 ? -20.987 5.822 16.915 1.00 93.38 320 THR A CA 1
ATOM 2596 C C . THR A 1 320 ? -21.832 6.568 15.884 1.00 93.38 320 THR A C 1
ATOM 2598 O O . THR A 1 320 ? -22.611 7.444 16.251 1.00 93.38 320 THR A O 1
ATOM 2601 N N . LYS A 1 321 ? -21.680 6.251 14.594 1.00 95.19 321 LYS A N 1
ATOM 2602 C CA . LYS A 1 321 ? -22.523 6.821 13.540 1.00 95.19 321 LYS A CA 1
ATOM 2603 C C . LYS A 1 321 ? -23.970 6.332 13.674 1.00 95.19 321 LYS A C 1
ATOM 2605 O O . LYS A 1 321 ? -24.867 7.163 13.690 1.00 95.19 321 LYS A O 1
ATOM 2610 N N . GLU A 1 322 ? -24.170 5.028 13.851 1.00 94.19 322 GLU A N 1
ATOM 2611 C CA . GLU A 1 322 ? -25.494 4.413 14.026 1.00 94.19 322 GLU A CA 1
ATOM 2612 C C . GLU A 1 322 ? -26.229 4.983 15.256 1.00 94.19 322 GLU A C 1
ATOM 2614 O O . GLU A 1 322 ? -27.390 5.364 15.153 1.00 94.19 322 GLU A O 1
ATOM 2619 N N . ILE A 1 323 ? -25.538 5.158 16.391 1.00 91.69 323 ILE A N 1
ATOM 2620 C CA . ILE A 1 323 ? -26.106 5.774 17.606 1.00 91.69 323 ILE A CA 1
ATOM 2621 C C . ILE A 1 323 ? -26.552 7.221 17.350 1.00 91.69 323 ILE A C 1
ATOM 2623 O O . ILE A 1 323 ? -27.627 7.625 17.786 1.00 91.69 323 ILE A O 1
ATOM 2627 N N . LYS A 1 324 ? -25.734 8.014 16.644 1.00 91.56 324 LYS A N 1
ATOM 2628 C CA . LYS A 1 324 ? -26.067 9.411 16.319 1.00 91.56 324 LYS A CA 1
ATOM 2629 C C . LYS A 1 324 ? -27.276 9.519 15.389 1.00 91.56 324 LYS A C 1
ATOM 2631 O O . LYS A 1 324 ? -28.032 10.476 15.506 1.00 91.56 324 LYS A O 1
ATOM 2636 N N . GLU A 1 325 ? -27.439 8.567 14.473 1.00 94.38 325 GLU A N 1
ATOM 2637 C CA . GLU A 1 325 ? -28.553 8.526 13.519 1.00 94.38 325 GLU A CA 1
ATOM 2638 C C . GLU A 1 325 ? -29.856 8.014 14.152 1.00 94.38 325 GLU A C 1
ATOM 2640 O O . GLU A 1 325 ? -30.930 8.473 13.773 1.00 94.38 325 GLU A O 1
ATOM 2645 N N . ALA A 1 326 ? -29.780 7.105 15.130 1.00 90.56 326 ALA A N 1
ATOM 2646 C CA . ALA A 1 326 ? -30.953 6.502 15.768 1.00 90.56 326 ALA A CA 1
ATOM 2647 C C . ALA A 1 326 ? -31.781 7.485 16.621 1.00 90.56 326 ALA A C 1
ATOM 2649 O O . ALA A 1 326 ? -32.974 7.267 16.826 1.00 90.56 326 ALA A O 1
ATOM 2650 N N . GLY A 1 327 ? -31.171 8.560 17.135 1.00 85.31 327 GLY A N 1
ATOM 2651 C CA . GLY A 1 327 ? -31.829 9.602 17.941 1.00 85.31 327 GLY A CA 1
ATOM 2652 C C . GLY A 1 327 ? -32.215 9.180 19.368 1.00 85.31 327 GLY A C 1
ATOM 2653 O O . GLY A 1 327 ? -32.135 9.992 20.285 1.00 85.31 327 GLY A O 1
ATOM 2654 N N . MET A 1 328 ? -32.568 7.911 19.578 1.00 89.00 328 MET A N 1
ATOM 2655 C CA . MET A 1 328 ? -32.811 7.291 20.882 1.00 89.00 328 MET A CA 1
ATOM 2656 C C . MET A 1 328 ? -31.988 6.006 21.007 1.00 89.00 328 MET A C 1
ATOM 2658 O O . MET A 1 328 ? -31.795 5.287 20.029 1.00 89.00 328 MET A O 1
ATOM 2662 N N . TYR A 1 329 ? -31.490 5.718 22.209 1.00 85.50 329 TYR A N 1
ATOM 2663 C CA . TYR A 1 329 ? -30.744 4.495 22.509 1.00 85.50 329 TYR A CA 1
ATOM 2664 C C . TYR A 1 329 ? -30.983 4.065 23.960 1.00 85.50 329 TYR A C 1
ATOM 2666 O O . TYR A 1 329 ? -31.156 4.907 24.841 1.00 85.50 329 TYR A O 1
ATOM 2674 N N . SER A 1 330 ? -30.970 2.754 24.211 1.00 84.81 330 SER A N 1
ATOM 2675 C CA . SER A 1 330 ? -31.046 2.183 25.557 1.00 84.81 330 SER A CA 1
ATOM 2676 C C . SER A 1 330 ? -29.690 1.629 25.991 1.00 84.81 330 SER A C 1
ATOM 2678 O O . SER A 1 330 ? -28.942 1.069 25.187 1.00 84.81 330 SER A O 1
ATOM 2680 N N . VAL A 1 331 ? -29.370 1.786 27.274 1.00 85.25 331 VAL A N 1
ATOM 2681 C CA . VAL A 1 331 ? -28.131 1.302 27.887 1.00 85.25 331 VAL A CA 1
ATOM 2682 C C . VAL A 1 331 ? -28.483 0.272 28.952 1.00 85.25 331 VAL A C 1
ATOM 2684 O O . VAL A 1 331 ? -29.089 0.614 29.965 1.00 85.25 331 VAL A O 1
ATOM 2687 N N . MET A 1 332 ? -28.074 -0.979 28.740 1.00 83.81 332 MET A N 1
ATOM 2688 C CA . MET A 1 332 ? -28.154 -2.032 29.748 1.00 83.81 332 MET A CA 1
ATOM 2689 C C . MET A 1 332 ? -26.768 -2.264 30.348 1.00 83.81 332 MET A C 1
ATOM 2691 O O . MET A 1 332 ? -25.801 -2.495 29.619 1.00 83.81 332 MET A O 1
ATOM 2695 N N . ALA A 1 333 ? -26.678 -2.185 31.674 1.00 82.12 333 ALA A N 1
ATOM 2696 C CA . ALA A 1 333 ? -25.469 -2.482 32.429 1.00 82.12 333 ALA A CA 1
ATOM 2697 C C . ALA A 1 333 ? -25.681 -3.778 33.212 1.00 82.12 333 ALA A C 1
ATOM 2699 O O . ALA A 1 333 ? -26.547 -3.827 34.084 1.00 82.12 333 ALA A O 1
ATOM 2700 N N . ASP A 1 334 ? -24.895 -4.805 32.892 1.00 79.12 334 ASP A N 1
ATOM 2701 C CA . ASP A 1 334 ? -24.864 -6.061 33.642 1.00 79.12 334 ASP A CA 1
ATOM 2702 C C . ASP A 1 334 ? -23.579 -6.145 34.479 1.00 79.12 334 ASP A C 1
ATOM 2704 O O . ASP A 1 334 ? -22.491 -5.777 34.015 1.00 79.12 334 ASP A O 1
ATOM 2708 N N . THR A 1 335 ? -23.709 -6.597 35.727 1.00 75.56 335 THR A N 1
ATOM 2709 C CA . THR A 1 335 ? -22.599 -6.732 36.678 1.00 75.56 335 THR A CA 1
ATOM 2710 C C . THR A 1 335 ? -22.549 -8.145 37.233 1.00 75.56 335 THR A C 1
ATOM 2712 O O . THR A 1 335 ? -23.367 -8.521 38.071 1.00 75.56 335 THR A O 1
ATOM 2715 N N . THR A 1 336 ? -21.525 -8.897 36.837 1.00 66.19 336 THR A N 1
ATOM 2716 C CA . THR A 1 336 ? -21.207 -10.207 37.420 1.00 66.19 336 THR A CA 1
ATOM 2717 C C . THR A 1 336 ? -20.068 -10.081 38.437 1.00 66.19 336 THR A C 1
ATOM 2719 O O . THR A 1 336 ? -18.997 -9.577 38.082 1.00 66.19 336 THR A O 1
ATOM 2722 N N . PRO A 1 337 ? -20.248 -10.521 39.697 1.00 61.75 337 PRO A N 1
ATOM 2723 C CA . PRO A 1 337 ? -19.167 -10.542 40.676 1.00 61.75 337 PRO A CA 1
ATOM 2724 C C . PRO A 1 337 ? -18.163 -11.655 40.336 1.00 61.75 337 PRO A C 1
ATOM 2726 O O . PRO A 1 337 ? -18.496 -12.836 40.385 1.00 61.75 337 PRO A O 1
ATOM 2729 N N . ASP A 1 338 ? -16.926 -11.283 39.999 1.00 63.12 338 ASP A N 1
ATOM 2730 C CA . ASP A 1 338 ? -15.813 -12.227 39.851 1.00 63.12 338 ASP A CA 1
ATOM 2731 C C . ASP A 1 338 ? -15.149 -12.471 41.218 1.00 63.12 338 ASP A C 1
ATOM 2733 O O . ASP A 1 338 ? -14.734 -11.535 41.910 1.00 63.12 338 ASP A O 1
ATOM 2737 N N . VAL A 1 339 ? -15.028 -13.745 41.598 1.00 64.81 339 VAL A N 1
ATOM 2738 C CA . VAL A 1 339 ? -14.515 -14.227 42.893 1.00 64.81 339 VAL A CA 1
ATOM 2739 C C . VAL A 1 339 ? -13.043 -13.833 43.117 1.00 64.81 339 VAL A C 1
ATOM 2741 O O . VAL A 1 339 ? -12.547 -13.911 44.237 1.00 64.81 339 VAL A O 1
ATOM 2744 N N . ARG A 1 340 ? -12.324 -13.380 42.077 1.00 63.69 340 ARG A N 1
ATOM 2745 C CA . ARG A 1 340 ? -10.893 -13.021 42.149 1.00 63.69 340 ARG A CA 1
ATOM 2746 C C . ARG A 1 340 ? -10.567 -11.530 42.001 1.00 63.69 340 ARG A C 1
ATOM 2748 O O . ARG A 1 340 ? -9.409 -11.188 41.782 1.00 63.69 340 ARG A O 1
ATOM 2755 N N . THR A 1 341 ? -11.512 -10.631 42.278 1.00 53.00 341 THR A N 1
ATOM 2756 C CA . THR A 1 341 ? -11.308 -9.162 42.317 1.00 53.00 341 THR A CA 1
ATOM 2757 C C . THR A 1 341 ? -11.158 -8.514 40.933 1.00 53.00 341 THR A C 1
ATOM 2759 O O . THR A 1 341 ? -10.056 -8.219 40.475 1.00 53.00 341 THR A O 1
ATOM 2762 N N . LYS A 1 342 ? -12.301 -8.239 40.289 1.00 51.53 342 LYS A N 1
ATOM 2763 C CA . LYS A 1 342 ? -12.632 -7.012 39.529 1.00 51.53 342 LYS A CA 1
ATOM 2764 C C . LYS A 1 342 ? -14.063 -7.140 38.996 1.00 51.53 342 LYS A C 1
ATOM 2766 O O . LYS A 1 342 ? -14.450 -8.196 38.513 1.00 51.53 342 LYS A O 1
ATOM 2771 N N . ILE A 1 343 ? -14.849 -6.067 39.087 1.00 44.41 343 ILE A N 1
ATOM 2772 C CA . ILE A 1 343 ? -16.179 -6.004 38.467 1.00 44.41 343 ILE A CA 1
ATOM 2773 C C . ILE A 1 343 ? -15.960 -5.936 36.952 1.00 44.41 343 ILE A C 1
ATOM 2775 O O . ILE A 1 343 ? -15.414 -4.952 36.454 1.00 44.41 343 ILE A O 1
ATOM 2779 N N . ALA A 1 344 ? -16.344 -6.985 36.230 1.00 47.38 344 ALA A N 1
ATOM 2780 C CA . ALA A 1 344 ? -16.438 -6.954 34.777 1.00 47.38 344 ALA A CA 1
ATOM 2781 C C . ALA A 1 344 ? -17.853 -6.490 34.411 1.00 47.38 344 ALA A C 1
ATOM 2783 O O . ALA A 1 344 ? -18.822 -7.205 34.659 1.00 47.38 344 ALA A O 1
ATOM 2784 N N . SER A 1 345 ? -17.974 -5.280 33.867 1.00 49.31 345 SER A N 1
ATOM 2785 C CA . SER A 1 345 ? -19.233 -4.746 33.350 1.00 49.31 345 SER A CA 1
ATOM 2786 C C . SER A 1 345 ? -19.303 -4.945 31.836 1.00 49.31 345 SER A C 1
ATOM 2788 O O . SER A 1 345 ? -18.407 -4.532 31.097 1.00 49.31 345 SER A O 1
ATOM 2790 N N . GLN A 1 346 ? -20.371 -5.588 31.363 1.00 46.62 346 GLN A N 1
ATOM 2791 C CA . GLN A 1 346 ? -20.711 -5.655 29.941 1.00 46.62 346 GLN A CA 1
ATOM 2792 C C . GLN A 1 346 ? -21.868 -4.694 29.665 1.00 46.62 346 GLN A C 1
ATOM 2794 O O . GLN A 1 346 ? -22.901 -4.723 30.329 1.00 46.62 346 GLN A O 1
ATOM 2799 N N . LEU A 1 347 ? -21.659 -3.811 28.689 1.00 41.81 347 LEU A N 1
ATOM 2800 C CA . LEU A 1 347 ? -22.658 -2.878 28.180 1.00 41.81 347 LEU A CA 1
ATOM 2801 C C . LEU A 1 347 ? -23.296 -3.490 26.932 1.00 41.81 347 LEU A C 1
ATOM 2803 O O . LEU A 1 347 ? -22.617 -3.672 25.919 1.00 41.81 347 LEU A O 1
ATOM 2807 N N . LEU A 1 348 ? -24.590 -3.791 26.999 1.00 42.50 348 LEU A N 1
ATOM 2808 C CA . LEU A 1 348 ? -25.387 -4.186 25.839 1.00 42.50 348 LEU A CA 1
ATOM 2809 C C . LEU A 1 348 ? -26.295 -3.014 25.452 1.00 42.50 348 LEU A C 1
ATOM 2811 O O . LEU A 1 348 ? -27.062 -2.506 26.269 1.00 42.50 348 LEU A O 1
ATOM 2815 N N . VAL A 1 349 ? -26.171 -2.563 24.204 1.00 40.41 349 VAL A N 1
ATOM 2816 C CA . VAL A 1 349 ? -27.014 -1.509 23.623 1.00 40.41 349 VAL A CA 1
ATOM 2817 C C . VAL A 1 349 ? -28.138 -2.193 22.850 1.00 40.41 349 VAL A C 1
ATOM 2819 O O . VAL A 1 349 ? -27.867 -2.908 21.886 1.00 40.41 349 VAL A O 1
ATOM 2822 N N . GLY A 1 350 ? -29.378 -2.008 23.300 1.00 46.28 350 GLY A N 1
ATOM 2823 C CA . GLY A 1 350 ? -30.586 -2.492 22.626 1.00 46.28 350 GLY A CA 1
ATOM 2824 C C . GLY A 1 350 ? -31.329 -1.336 21.956 1.00 46.28 350 GLY A C 1
ATOM 2825 O O . GLY A 1 350 ? -31.462 -0.272 22.565 1.00 46.28 350 GLY A O 1
ATOM 2826 N N . THR A 1 351 ? -31.761 -1.546 20.710 1.00 43.50 351 THR A N 1
ATOM 2827 C CA . THR A 1 351 ? -32.641 -0.647 19.937 1.00 43.50 351 THR A CA 1
ATOM 2828 C C . THR A 1 351 ? -34.095 -0.805 20.327 1.00 43.50 351 THR A C 1
ATOM 2830 O O . THR A 1 351 ? -34.513 -1.983 20.436 1.00 43.50 351 THR A O 1
#

Foldseek 3Di:
DDPVLVVLVVVLVVLVVVVVVLVVVVVPDPDDPPVVSVVSNVVSVVVNVVSVVVSVVVVVVVVVVVVVVVVVVVPDDDDDDPPQADLALQRGDQDDDLVNLVVNVVVAAAQDDDPDFDFDPVPDDVPDGGDADDSVVCVVQVQWHAGNVLSAIAGNLCSSQCDDPPNPPPDCCRRHDRNVPDPVVVDPDPPDDDVSVVVSVVVVVVSCVVVVNCCCSVDPPNVVVVVVVVVVVVLVVVLVVVLLVLLVVCVVVVHFQADPPDLCPGPSNVVLVVVLVVDVSSVVLQVCLVVDVPSDDCSDPVSSVVSVVVVVVVVVVVVVVVVVVVVDKDWDWDWDDDPPDDTDIDIDIDD

pLDDT: mean 71.65, std 17.11, range [31.73, 95.94]

Radius of gyration: 32.41 Å; chains: 1; bounding box: 65×54×103 Å

Secondary structure (DSSP, 8-state):
--HHHHHHHHHHHHHHHHHHHHHHHHHH-TT--HHHHHHHHHHHHHHHHHHHHHHHHHHHHHHHHHHHHHHHHHSS----S--PPPSSGGGS-SS--HHHHHHHHHH-------SS--B-GGG--TTSPPPB--TTHHHH-TTEEEETTTTEEEEHHHHHHSSSTT-TTS-GGGTTS-GGGSGGGGSTT--S--HHHHHHHHHHHHHHHHTT-HHHHH-HHHHHHHHHHHHHHHHHHHHHHHHHHHHHHHHHHT--SS-SS-GGGSHHHHHHHHHHTT-HHHHHHHHTGGGSGGG--S-SHHHHHHHHHHHHHHHHHHHHHHHHHHS--EEEEEEE--TTS--EEEEEEE-